Protein 3CC6 (pdb70)

Secondary structure (DSSP, 8-state):
----SPPGGGEEEEEEEEE-SSSEEEEEEEE-TT--EEEEEEEE--TTS-HHHHHHHHHHHHHHHHH--TTBPPEEEEE-SSSPEEEEE--TT-BHHHHHHHHTTT--HHHHHHHHHHHHHHHHHHHHTT------SGGGEEEEETTEEEE-PPPGGG-------GGG--HHHHHH----HHHHHHHHHHHHHHHHTTTPPTTTTS-GGGHHHHHHHT--PPPPTT--HHHHHHHHHHT-SSGGGSPPHHHHHHHHHHHHHHHHHHHH-

Radius of gyration: 19.47 Å; Cα contacts (8 Å, |Δi|>4): 461; chains: 1; bounding box: 55×45×45 Å

Sequence (269 aa):
GPQYGIAREDVVLNRILGEGFFGEVYEGVVYTNHKGEKINNVAVKTCKKDCCTLDNKEKFMSEAVIMKNLDHPHIVKLIGIIEEEEPTWIIMELYPYGELGHYLEERNKKNSLKVLLTLVLYSLQICKAMAYLESINNCVHRDIAVRNIILVASPECVKLGDFGLSRYIVTRLPIKWMSPESINFRRFTTTASSDVWMFAVCMMWEILLSFGKQPFFWLENKDVIGVLEKGDRLPKKPDLCPPVLYTLMTRRCWDYDPSSDRPRRFTELVCSLSDVYQMEKDIAME

Nearest PDB structures (foldseek):
  3cc6-assembly1_A  TM=1.004E+00  e=1.373E-53  Homo sapiens
  4h1j-assembly1_A  TM=9.750E-01  e=1.364E-46  Homo sapiens
  7pi4-assembly1_DDD  TM=9.173E-01  e=2.957E-33  Homo sapiens
  7pcd-assembly1_A  TM=9.176E-01  e=2.218E-26  Homo sapiens
  8a2d-assembly1_A  TM=8.919E-01  e=2.482E-26  Homo sapiens

InterPro domains:
  IPR000299 FERM domain [PS50057] (39-359)
  IPR000719 Protein kinase domain [PS50011] (425-683)
  IPR001245 Serine-threonine/tyrosine-protein kinase, catalytic domain [PF07714] (427-679)
  IPR001245 Serine-threonine/tyrosine-protein kinase, catalytic domain [PR00109] (502-515)
  IPR001245 Serine-threonine/tyrosine-protein kinase, catalytic domain [PR00109] (539-557)
  IPR001245 Serine-threonine/tyrosine-protein kinase, catalytic domain [PR00109] (587-597)
  IPR001245 Serine-threonine/tyrosine-protein kinase, catalytic domain [PR00109] (606-628)
  IPR001245 Serine-threonine/tyrosine-protein kinase, catalytic domain [PR00109] (650-672)
  IPR005189 Focal adhesion kinase, targeting (FAT) domain [PF03623] (870-1000)
  IPR008266 Tyrosine-protein kinase, active site [PS00109] (545-557)
  IPR011009 Protein kinase-like domain superfamily [SSF56112] (417-694)
  IPR011993 PH-like domain superfamily [G3DSA:2.30.29.30] (260-366)
  IPR014352 FERM/acyl-CoA-binding protein superfamily [G3DSA:1.20.80.10] (136-259)
  IPR017441 Protein kinase, ATP binding site [PS00107] (431-457)
  IPR019748 FERM central domain [PF00373] (143-255)
  IPR019748 FERM central domain [cd14473] (150-254)
  IPR019749 Band 4.1 domain [SM00295] (35-265)
  IPR020635 Tyrosine-protein kinase, catalytic domain [SM00219] (425-679)
  IPR029071 Ubiquitin-like domain superfamily [SSF54236] (37-137)
  IPR035963 FERM superfamily, second domain [SSF47031] (138-256)

Organism: Homo sapiens (NCBI:txid9606)

Solvent-accessible surface area: 13954 Å² total; per-residue (Å²): 120,134,139,177,33,32,21,66,146,48,8,82,64,95,145,102,71,29,126,28,89,15,1,48,20,55,29,1,27,23,36,34,182,180,42,96,144,37,76,0,12,0,36,21,18,98,149,121,24,87,128,73,44,48,116,53,4,42,58,15,1,71,52,6,84,101,14,122,35,84,21,6,13,100,14,36,9,35,16,114,123,106,74,15,26,6,0,11,54,44,19,127,93,25,61,0,6,102,16,0,97,142,39,94,158,77,28,135,37,40,35,0,0,41,0,0,11,15,0,0,93,0,1,18,85,0,24,82,97,114,18,21,1,49,14,0,2,6,127,16,0,40,0,28,32,51,123,26,0,29,0,2,41,11,6,82,27,61,15,148,195,94,239,58,44,31,23,40,9,1,1,13,4,39,60,143,196,111,47,39,11,7,6,2,0,7,6,0,0,2,0,0,6,5,0,2,7,14,13,97,84,0,8,115,117,33,105,78,162,53,1,36,33,24,3,107,149,48,66,57,3,71,107,10,128,92,4,11,98,64,0,50,84,18,0,52,123,0,5,49,93,66,34,105,73,11,3,114,0,80,94,0,28,83,41,0,34,103,5,43,101,79,31,97,87,100,57,144,195

GO terms:
  GO:0038083 peptidyl-tyrosine autophosphorylation (P, IDA)
  GO:0014069 postsynaptic density (C, TAS)
  GO:0048167 regulation of synaptic plasticity (P, TAS)
  GO:0004715 non-membrane spanning protein tyrosine kinase activity (F, IDA)
  GO:0048471 perinuclear region of cytoplasm (C, IDA)
  GO:0005634 nucleus (C, IDA)
  GO:0005925 focal adhesion (C, IDA)
  GO:0030027 lamellipodium (C, IDA)
  GO:0043267 negative regulation of potassium ion transport (P, IDA)
  GO:2000058 regulation of ubiquitin-dependent protein catabolic process (P, IDA)
  GO:0018108 peptidyl-tyrosine phosphorylation (P, IDA)
  GO:0046777 protein autophosphorylation (P, TAS)
  GO:0001954 positive regulation of cell-matrix adhesion (P, IMP)
  GO:0042976 activation of Janus kinase activity (P, IMP)
  GO:0043066 negative regulation of apoptotic process (P, IMP)
  GO:0045638 negative regulation of myeloid cell differentiation (P, IMP)
  GO:0045860 positive regulation of protein kinase activity (P, IMP)
  GO:0030155 regulation of cell adhesion (P, IMP)
  GO:0030335 positive regulation of cell migration (P, IMP)
  GO:0030838 positive regulation of actin filament polymerization (P, IMP)

B-factor: mean 20.35, std 11.26, range [3.74, 58.83]

CATH classification: 3.30.200.20 (+1 more: 1.10.510.10)

Structure (mmCIF, N/CA/C/O backbone):
data_3CC6
#
_entry.id   3CC6
#
_cell.length_a   37.450
_cell.length_b   96.140
_cell.length_c   43.200
_cell.angle_alpha   90.000
_cell.angle_beta   93.660
_cell.angle_gamma   90.000
#
_symmetry.space_group_name_H-M   'P 1 21 1'
#
loop_
_entity.id
_entity.type
_entity.pdbx_description
1 polymer 'Protein tyrosine kinase 2 beta'
2 non-polymer 'MAGNESIUM ION'
3 non-polymer GLYCEROL
4 water water
#
loop_
_atom_site.group_PDB
_atom_site.id
_atom_site.type_symbol
_atom_site.label_atom_id
_atom_site.label_alt_id
_atom_site.label_comp_id
_atom_site.label_asym_id
_atom_site.label_entity_id
_atom_site.label_seq_id
_atom_site.pdbx_PDB_ins_code
_atom_site.Cartn_x
_atom_site.Cartn_y
_atom_site.Cartn_z
_atom_site.occupancy
_atom_site.B_iso_or_equiv
_atom_site.auth_seq_id
_atom_site.auth_comp_id
_atom_site.auth_asym_id
_atom_site.auth_atom_id
_atom_site.pdbx_PDB_model_num
ATOM 1 N N . GLY A 1 4 ? -17.620 -13.719 -1.078 1.00 49.36 415 GLY A N 1
ATOM 2 C CA . GLY A 1 4 ? -16.346 -13.017 -1.415 1.00 49.57 415 GLY A CA 1
ATOM 3 C C . GLY A 1 4 ? -15.187 -13.968 -1.651 1.00 49.51 415 GLY A C 1
ATOM 4 O O . GLY A 1 4 ? -15.113 -15.018 -1.005 1.00 49.66 415 GLY A O 1
ATOM 5 N N . PRO A 1 5 ? -14.268 -13.608 -2.573 1.00 49.28 416 PRO A N 1
ATOM 6 C CA . PRO A 1 5 ? -13.103 -14.449 -2.888 1.00 49.16 416 PRO A CA 1
ATOM 7 C C . PRO A 1 5 ? -12.224 -14.724 -1.665 1.00 48.84 416 PRO A C 1
ATOM 8 O O . PRO A 1 5 ? -12.201 -13.911 -0.735 1.00 48.99 416 PRO A O 1
ATOM 12 N N . GLN A 1 6 ? -11.526 -15.864 -1.661 1.00 48.40 417 GLN A N 1
ATOM 13 C CA . GLN A 1 6 ? -10.549 -16.169 -0.605 1.00 47.77 417 GLN A CA 1
ATOM 14 C C . GLN A 1 6 ? -9.507 -15.057 -0.547 1.00 46.70 417 GLN A C 1
ATOM 15 O O . GLN A 1 6 ? -8.950 -14.662 -1.578 1.00 46.98 417 GLN A O 1
ATOM 21 N N . TYR A 1 7 ? -9.264 -14.542 0.654 1.00 45.30 418 TYR A N 1
ATOM 22 C CA . TYR A 1 7 ? -8.339 -13.428 0.819 1.00 43.96 418 TYR A CA 1
ATOM 23 C C . TYR A 1 7 ? -6.893 -13.880 1.016 1.00 43.15 418 TYR A C 1
ATOM 24 O O . TYR A 1 7 ? -5.989 -13.443 0.294 1.00 43.22 418 TYR A O 1
ATOM 33 N N . GLY A 1 8 ? -6.677 -14.739 2.006 1.00 42.17 419 GLY A N 1
ATOM 34 C CA . GLY A 1 8 ? -5.320 -15.103 2.398 1.00 40.95 419 GLY A CA 1
ATOM 35 C C . GLY A 1 8 ? -4.575 -15.899 1.344 1.00 40.12 419 GLY A C 1
ATOM 36 O O . GLY A 1 8 ? -5.168 -16.391 0.373 1.00 40.58 419 GLY A O 1
ATOM 37 N N . ILE A 1 9 ? -3.264 -16.003 1.530 1.00 38.52 420 ILE A N 1
ATOM 38 C CA . ILE A 1 9 ? -2.458 -16.956 0.785 1.00 36.93 420 ILE A CA 1
ATOM 39 C C . ILE A 1 9 ? -2.857 -18.354 1.258 1.00 35.91 420 ILE A C 1
ATOM 40 O O . ILE A 1 9 ? -3.047 -18.574 2.456 1.00 35.74 420 ILE A O 1
ATOM 45 N N . ALA A 1 10 ? -3.015 -19.283 0.320 1.00 34.57 421 ALA A N 1
ATOM 46 C CA . ALA A 1 10 ? -3.224 -20.680 0.683 1.00 33.35 421 ALA A CA 1
ATOM 47 C C . ALA A 1 10 ? -1.859 -21.312 0.953 1.00 32.41 421 ALA A C 1
ATOM 48 O O . ALA A 1 10 ? -0.890 -21.039 0.243 1.00 31.61 421 ALA A O 1
ATOM 50 N N . ARG A 1 11 ? -1.781 -22.146 1.986 1.00 31.81 422 ARG A N 1
ATOM 51 C CA . ARG A 1 11 ? -0.518 -22.783 2.353 1.00 31.35 422 ARG A CA 1
ATOM 52 C C . ARG A 1 11 ? 0.074 -23.604 1.210 1.00 30.61 422 ARG A C 1
ATOM 53 O O . ARG A 1 11 ? 1.297 -23.686 1.067 1.00 29.97 422 ARG A O 1
ATOM 61 N N . GLU A 1 12 ? -0.802 -24.185 0.394 1.00 29.72 423 GLU A N 1
ATOM 62 C CA . GLU A 1 12 ? -0.397 -25.020 -0.733 1.00 29.67 423 GLU A CA 1
ATOM 63 C C . GLU A 1 12 ? 0.310 -24.222 -1.831 1.00 28.46 423 GLU A C 1
ATOM 64 O O . GLU A 1 12 ? 1.092 -24.776 -2.607 1.00 29.21 423 GLU A O 1
ATOM 70 N N . ASP A 1 13 ? 0.048 -22.916 -1.881 1.00 27.83 424 ASP A N 1
ATOM 71 C CA . ASP A 1 13 ? 0.701 -22.040 -2.853 1.00 25.90 424 ASP A CA 1
ATOM 72 C C . ASP A 1 13 ? 2.106 -21.616 -2.420 1.00 23.15 424 ASP A C 1
ATOM 73 O O . ASP A 1 13 ? 2.793 -20.906 -3.147 1.00 22.26 424 ASP A O 1
ATOM 78 N N . VAL A 1 14 ? 2.524 -22.047 -1.234 1.00 21.04 425 VAL A N 1
ATOM 79 C CA . VAL A 1 14 ? 3.889 -21.794 -0.764 1.00 19.48 425 VAL A CA 1
ATOM 80 C C . VAL A 1 14 ? 4.645 -23.111 -0.562 1.00 18.21 425 VAL A C 1
ATOM 81 O O . VAL A 1 14 ? 4.250 -23.940 0.265 1.00 18.47 425 VAL A O 1
ATOM 85 N N . VAL A 1 15 ? 5.726 -23.285 -1.320 1.00 16.56 426 VAL A N 1
ATOM 86 C CA . VAL A 1 15 ? 6.594 -24.458 -1.191 1.00 16.64 426 VAL A CA 1
ATOM 87 C C . VAL A 1 15 ? 7.915 -24.102 -0.493 1.00 15.57 426 VAL A C 1
ATOM 88 O O . VAL A 1 15 ? 8.642 -23.212 -0.959 1.00 16.33 426 VAL A O 1
ATOM 92 N N . LEU A 1 16 ? 8.217 -24.792 0.614 1.00 14.92 427 LEU A N 1
ATOM 93 C CA . LEU A 1 16 ? 9.460 -24.576 1.327 1.00 14.64 427 LEU A CA 1
ATOM 94 C C . LEU A 1 16 ? 10.549 -25.398 0.668 1.00 14.14 427 LEU A C 1
ATOM 95 O O . LEU A 1 16 ? 10.343 -26.585 0.418 1.00 13.78 427 LEU A O 1
ATOM 100 N N . ASN A 1 17 ? 11.684 -24.763 0.381 1.00 13.79 428 ASN A N 1
ATOM 101 C CA . ASN A 1 17 ? 12.806 -25.391 -0.328 1.00 15.23 428 ASN A CA 1
ATOM 102 C C . ASN A 1 17 ? 14.004 -25.718 0.546 1.00 15.05 428 ASN A C 1
ATOM 103 O O . ASN A 1 17 ? 14.689 -26.710 0.324 1.00 14.35 428 ASN A O 1
ATOM 108 N N . ARG A 1 18 ? 14.291 -24.865 1.529 1.00 14.84 429 ARG A N 1
ATOM 109 C CA . ARG A 1 18 ? 15.474 -25.063 2.351 1.00 16.41 429 ARG A CA 1
ATOM 110 C C . ARG A 1 18 ? 15.426 -24.113 3.535 1.00 16.07 429 ARG A C 1
ATOM 111 O O . ARG A 1 18 ? 14.609 -23.185 3.551 1.00 15.93 429 ARG A O 1
ATOM 119 N N . ILE A 1 19 ? 16.272 -24.376 4.526 1.00 16.24 430 ILE A N 1
ATOM 120 C CA . ILE A 1 19 ? 16.418 -23.488 5.677 1.00 17.61 430 ILE A CA 1
ATOM 121 C C . ILE A 1 19 ? 17.186 -22.247 5.260 1.00 17.76 430 ILE A C 1
ATOM 122 O O . ILE A 1 19 ? 18.235 -22.336 4.639 1.00 17.74 430 ILE A O 1
ATOM 127 N N . LEU A 1 20 ? 16.661 -21.077 5.612 1.00 18.51 431 LEU A N 1
ATOM 128 C CA . LEU A 1 20 ? 17.394 -19.842 5.403 1.00 21.68 431 LEU A CA 1
ATOM 129 C C . LEU A 1 20 ? 18.210 -19.501 6.648 1.00 22.31 431 LEU A C 1
ATOM 130 O O . LEU A 1 20 ? 19.345 -19.037 6.533 1.00 23.61 431 LEU A O 1
ATOM 135 N N . GLY A 1 21 ? 17.641 -19.753 7.823 1.00 22.75 432 GLY A N 1
ATOM 136 C CA . GLY A 1 21 ? 18.302 -19.453 9.096 1.00 25.91 432 GLY A CA 1
ATOM 137 C C . GLY A 1 21 ? 17.400 -19.512 10.317 1.00 27.60 432 GLY A C 1
ATOM 138 O O . GLY A 1 21 ? 16.230 -19.896 10.229 1.00 27.82 432 GLY A O 1
ATOM 139 N N . GLU A 1 22 ? 17.962 -19.137 11.465 1.00 30.31 433 GLU A N 1
ATOM 140 C CA . GLU A 1 22 ? 17.220 -19.033 12.721 1.00 32.53 433 GLU A CA 1
ATOM 141 C C . GLU A 1 22 ? 16.886 -17.579 13.042 1.00 32.82 433 GLU A C 1
ATOM 142 O O . GLU A 1 22 ? 17.785 -16.754 13.178 1.00 33.81 433 GLU A O 1
ATOM 148 N N . GLY A 1 23 ? 15.596 -17.271 13.150 1.00 32.88 434 GLY A N 1
ATOM 149 C CA . GLY A 1 23 ? 15.137 -15.935 13.534 1.00 33.50 434 GLY A CA 1
ATOM 150 C C . GLY A 1 23 ? 14.747 -15.888 15.002 1.00 33.98 434 GLY A C 1
ATOM 151 O O . GLY A 1 23 ? 14.789 -16.910 15.693 1.00 34.22 434 GLY A O 1
ATOM 152 N N . PHE A 1 24 ? 14.349 -14.707 15.475 1.00 34.29 435 PHE A N 1
ATOM 153 C CA . PHE A 1 24 ? 14.014 -14.510 16.890 1.00 33.77 435 PHE A CA 1
ATOM 154 C C . PHE A 1 24 ? 12.941 -15.484 17.388 1.00 32.76 435 PHE A C 1
ATOM 155 O O . PHE A 1 24 ? 13.109 -16.114 18.431 1.00 32.86 435 PHE A O 1
ATOM 163 N N . PHE A 1 25 ? 11.851 -15.612 16.632 1.00 30.70 436 PHE A N 1
ATOM 164 C CA . PHE A 1 25 ? 10.696 -16.392 17.071 1.00 29.28 436 PHE A CA 1
ATOM 165 C C . PHE A 1 25 ? 10.748 -17.865 16.640 1.00 27.86 436 PHE A C 1
ATOM 166 O O . PHE A 1 25 ? 9.974 -18.687 17.134 1.00 27.98 436 PHE A O 1
ATOM 174 N N . GLY A 1 26 ? 11.653 -18.186 15.715 1.00 26.43 437 GLY A N 1
ATOM 175 C CA . GLY A 1 26 ? 11.714 -19.531 15.143 1.00 24.45 437 GLY A CA 1
ATOM 176 C C . GLY A 1 26 ? 12.486 -19.607 13.839 1.00 22.91 437 GLY A C 1
ATOM 177 O O . GLY A 1 26 ? 13.143 -18.645 13.433 1.00 21.34 437 GLY A O 1
ATOM 178 N N . GLU A 1 27 ? 12.422 -20.768 13.187 1.00 23.09 438 GLU A N 1
ATOM 179 C CA . GLU A 1 27 ? 13.203 -21.006 11.973 1.00 22.67 438 GLU A CA 1
ATOM 180 C C . GLU A 1 27 ? 12.617 -20.264 10.770 1.00 19.87 438 GLU A C 1
ATOM 181 O O . GLU A 1 27 ? 11.400 -20.090 10.665 1.00 18.10 438 GLU A O 1
ATOM 187 N N . VAL A 1 28 ? 13.500 -19.835 9.874 1.00 18.02 439 VAL A N 1
ATOM 188 C CA . VAL A 1 28 ? 13.105 -19.143 8.650 1.00 17.60 439 VAL A CA 1
ATOM 189 C C . VAL A 1 28 ? 13.502 -20.022 7.468 1.00 17.30 439 VAL A C 1
ATOM 190 O O . VAL A 1 28 ? 14.629 -20.500 7.406 1.00 17.27 439 VAL A O 1
ATOM 194 N N . TYR A 1 29 ? 12.568 -20.207 6.547 1.00 16.02 440 TYR A N 1
ATOM 195 C CA . TYR A 1 29 ? 12.769 -21.044 5.360 1.00 16.18 440 TYR A CA 1
ATOM 196 C C . TYR A 1 29 ? 12.770 -20.209 4.093 1.00 16.88 440 TYR A C 1
ATOM 197 O O . TYR A 1 29 ? 12.164 -19.133 4.026 1.00 16.29 440 TYR A O 1
ATOM 206 N N . GLU A 1 30 ? 13.489 -20.684 3.081 1.00 15.80 441 GLU A N 1
ATOM 207 C CA . GLU A 1 30 ? 13.394 -20.106 1.760 1.00 17.24 441 GLU A CA 1
ATOM 208 C C . GLU A 1 30 ? 12.356 -20.918 1.034 1.00 17.31 441 GLU A C 1
ATOM 209 O O . GLU A 1 30 ? 12.307 -22.145 1.177 1.00 16.48 441 GLU A O 1
ATOM 215 N N . GLY A 1 31 ? 11.522 -20.234 0.264 1.00 15.66 442 GLY A N 1
ATOM 216 C CA . GLY A 1 31 ? 10.435 -20.918 -0.415 1.00 16.40 442 GLY A CA 1
ATOM 217 C C . GLY A 1 31 ? 10.036 -20.216 -1.686 1.00 15.73 442 GLY A C 1
ATOM 218 O O . GLY A 1 31 ? 10.631 -19.201 -2.065 1.00 15.71 442 GLY A O 1
ATOM 219 N N A VAL A 1 32 ? 9.041 -20.784 -2.360 0.50 16.96 443 VAL A N 1
ATOM 220 N N B VAL A 1 32 ? 9.039 -20.781 -2.363 0.50 16.41 443 VAL A N 1
ATOM 221 C CA A VAL A 1 32 ? 8.484 -20.194 -3.567 0.50 17.85 443 VAL A CA 1
ATOM 222 C CA B VAL A 1 32 ? 8.486 -20.198 -3.580 0.50 16.81 443 VAL A CA 1
ATOM 223 C C A VAL A 1 32 ? 6.965 -20.099 -3.434 0.50 18.48 443 VAL A C 1
ATOM 224 C C B VAL A 1 32 ? 6.968 -20.103 -3.450 0.50 17.88 443 VAL A C 1
ATOM 225 O O A VAL A 1 32 ? 6.284 -21.075 -3.087 0.50 17.87 443 VAL A O 1
ATOM 226 O O B VAL A 1 32 ? 6.288 -21.087 -3.124 0.50 17.33 443 VAL A O 1
ATOM 233 N N . TYR A 1 33 ? 6.454 -18.894 -3.664 1.00 18.59 444 TYR A N 1
ATOM 234 C CA . TYR A 1 33 ? 5.028 -18.647 -3.635 1.00 21.11 444 TYR A CA 1
ATOM 235 C C . TYR A 1 33 ? 4.566 -18.533 -5.078 1.00 22.34 444 TYR A C 1
ATOM 236 O O . TYR A 1 33 ? 5.170 -17.795 -5.876 1.00 22.25 444 TYR A O 1
ATOM 245 N N . THR A 1 34 ? 3.524 -19.296 -5.405 1.00 25.02 445 THR A N 1
ATOM 246 C CA . THR A 1 34 ? 2.903 -19.266 -6.728 1.00 27.99 445 THR A CA 1
ATOM 247 C C . THR A 1 34 ? 1.602 -18.478 -6.623 1.00 29.82 445 THR A C 1
ATOM 248 O O . THR A 1 34 ? 0.689 -18.873 -5.889 1.00 29.67 445 THR A O 1
ATOM 252 N N . ASN A 1 35 ? 1.548 -17.343 -7.320 1.00 32.21 446 ASN A N 1
ATOM 253 C CA . ASN A 1 35 ? 0.355 -16.492 -7.309 1.00 35.15 446 ASN A CA 1
ATOM 254 C C . ASN A 1 35 ? -0.713 -16.975 -8.291 1.00 36.84 446 ASN A C 1
ATOM 255 O O . ASN A 1 35 ? -0.524 -17.980 -8.982 1.00 37.14 446 ASN A O 1
ATOM 260 N N . HIS A 1 36 ? -1.831 -16.257 -8.349 1.00 38.81 447 HIS A N 1
ATOM 261 C CA . HIS A 1 36 ? -2.950 -16.650 -9.213 1.00 40.64 447 HIS A CA 1
ATOM 262 C C . HIS A 1 36 ? -2.614 -16.585 -10.710 1.00 41.33 447 HIS A C 1
ATOM 263 O O . HIS A 1 36 ? -3.145 -17.363 -11.502 1.00 41.65 447 HIS A O 1
ATOM 270 N N . LYS A 1 37 ? -1.724 -15.672 -11.087 1.00 42.10 448 LYS A N 1
ATOM 271 C CA . LYS A 1 37 ? -1.259 -15.570 -12.471 1.00 43.06 448 LYS A CA 1
ATOM 272 C C . LYS A 1 37 ? -0.220 -16.656 -12.799 1.00 43.16 448 LYS A C 1
ATOM 273 O O . LYS A 1 37 ? 0.260 -16.747 -13.934 1.00 43.72 448 LYS A O 1
ATOM 279 N N . GLY A 1 38 ? 0.120 -17.475 -11.802 1.00 42.64 449 GLY A N 1
ATOM 280 C CA . GLY A 1 38 ? 1.044 -18.600 -11.978 1.00 41.59 449 GLY A CA 1
ATOM 281 C C . GLY A 1 38 ? 2.516 -18.256 -11.810 1.00 40.87 449 GLY A C 1
ATOM 282 O O . GLY A 1 38 ? 3.376 -19.138 -11.903 1.00 40.92 449 GLY A O 1
ATOM 283 N N . GLU A 1 39 ? 2.803 -16.978 -11.567 1.00 40.34 450 GLU A N 1
ATOM 284 C CA . GLU A 1 39 ? 4.174 -16.487 -11.379 1.00 39.63 450 GLU A CA 1
ATOM 285 C C . GLU A 1 39 ? 4.822 -17.088 -10.127 1.00 38.31 450 GLU A C 1
ATOM 286 O O . GLU A 1 39 ? 4.140 -17.338 -9.125 1.00 38.07 450 GLU A O 1
ATOM 292 N N . LYS A 1 40 ? 6.135 -17.313 -10.206 1.00 36.52 451 LYS A N 1
ATOM 293 C CA . LYS A 1 40 ? 6.928 -17.838 -9.091 1.00 34.47 451 LYS A CA 1
ATOM 294 C C . LYS A 1 40 ? 7.593 -16.682 -8.357 1.00 32.64 451 LYS A C 1
ATOM 295 O O . LYS A 1 40 ? 8.414 -15.963 -8.932 1.00 33.54 451 LYS A O 1
ATOM 301 N N . ILE A 1 41 ? 7.249 -16.509 -7.086 1.00 29.58 452 ILE A N 1
ATOM 302 C CA . ILE A 1 41 ? 7.817 -15.435 -6.285 1.00 27.10 452 ILE A CA 1
ATOM 303 C C . ILE A 1 41 ? 8.641 -16.036 -5.153 1.00 24.90 452 ILE A C 1
ATOM 304 O O . ILE A 1 41 ? 8.114 -16.786 -4.317 1.00 24.55 452 ILE A O 1
ATOM 309 N N A ASN A 1 42 ? 9.928 -15.716 -5.127 0.50 23.42 453 ASN A N 1
ATOM 310 N N B ASN A 1 42 ? 9.933 -15.712 -5.151 0.50 23.16 453 ASN A N 1
ATOM 311 C CA A ASN A 1 42 ? 10.793 -16.224 -4.075 0.50 21.30 453 ASN A CA 1
ATOM 312 C CA B ASN A 1 42 ? 10.843 -16.100 -4.079 0.50 20.87 453 ASN A CA 1
ATOM 313 C C A ASN A 1 42 ? 10.582 -15.511 -2.747 0.50 19.67 453 ASN A C 1
ATOM 314 C C B ASN A 1 42 ? 10.396 -15.490 -2.761 0.50 19.34 453 ASN A C 1
ATOM 315 O O A ASN A 1 42 ? 10.623 -14.280 -2.665 0.50 18.78 453 ASN A O 1
ATOM 316 O O B ASN A 1 42 ? 10.100 -14.290 -2.696 0.50 18.46 453 ASN A O 1
ATOM 325 N N . VAL A 1 43 ? 10.340 -16.310 -1.714 1.00 17.69 454 VAL A N 1
ATOM 326 C CA . VAL A 1 43 ? 9.900 -15.817 -0.419 1.00 15.84 454 VAL A CA 1
ATOM 327 C C . VAL A 1 43 ? 10.725 -16.379 0.724 1.00 14.54 454 VAL A C 1
ATOM 328 O O . VAL A 1 43 ? 11.332 -17.456 0.612 1.00 14.28 454 VAL A O 1
ATOM 332 N N . ALA A 1 44 ? 10.750 -15.628 1.821 1.00 14.04 455 ALA A N 1
ATOM 333 C CA . ALA A 1 44 ? 11.265 -16.068 3.098 1.00 14.26 455 ALA A CA 1
ATOM 334 C C . ALA A 1 44 ? 10.057 -16.308 3.984 1.00 14.70 455 ALA A C 1
ATOM 335 O O . ALA A 1 44 ? 9.125 -15.485 4.029 1.00 15.55 455 ALA A O 1
ATOM 337 N N . VAL A 1 45 ? 10.042 -17.451 4.651 1.00 13.60 456 VAL A N 1
ATOM 338 C CA . VAL A 1 45 ? 8.887 -17.865 5.422 1.00 13.77 456 VAL A CA 1
ATOM 339 C C . VAL A 1 45 ? 9.315 -17.932 6.881 1.00 14.39 456 VAL A C 1
ATOM 340 O O . VAL A 1 45 ? 10.064 -18.818 7.286 1.00 14.03 456 VAL A O 1
ATOM 344 N N . LYS A 1 46 ? 8.839 -16.977 7.672 1.00 15.05 457 LYS A N 1
ATOM 345 C CA . LYS A 1 46 ? 9.183 -16.937 9.080 1.00 16.28 457 LYS A CA 1
ATOM 346 C C . LYS A 1 46 ? 8.160 -17.745 9.859 1.00 16.80 457 LYS A C 1
ATOM 347 O O . LYS A 1 46 ? 6.952 -17.672 9.607 1.00 15.96 457 LYS A O 1
ATOM 353 N N . THR A 1 47 ? 8.651 -18.538 10.806 1.00 18.50 458 THR A N 1
ATOM 354 C CA . THR A 1 47 ? 7.776 -19.367 11.620 1.00 19.97 458 THR A CA 1
ATOM 355 C C . THR A 1 47 ? 7.985 -19.041 13.094 1.00 21.50 458 THR A C 1
ATOM 356 O O . THR A 1 47 ? 8.982 -18.427 13.472 1.00 20.15 458 THR A O 1
ATOM 360 N N . CYS A 1 48 ? 7.028 -19.460 13.910 1.00 24.76 459 CYS A N 1
ATOM 361 C CA . CYS A 1 48 ? 7.074 -19.240 15.340 1.00 27.84 459 CYS A CA 1
ATOM 362 C C . CYS A 1 48 ? 6.934 -20.600 16.005 1.00 30.00 459 CYS A C 1
ATOM 363 O O . CYS A 1 48 ? 6.058 -21.383 15.631 1.00 31.22 459 CYS A O 1
ATOM 366 N N . LYS A 1 49 ? 7.795 -20.878 16.979 1.00 33.01 460 LYS A N 1
ATOM 367 C CA . LYS A 1 49 ? 7.775 -22.168 17.676 1.00 35.80 460 LYS A CA 1
ATOM 368 C C . LYS A 1 49 ? 6.435 -22.391 18.383 1.00 37.46 460 LYS A C 1
ATOM 369 O O . LYS A 1 49 ? 5.940 -21.506 19.078 1.00 37.14 460 LYS A O 1
ATOM 375 N N . LYS A 1 50 ? 5.855 -23.574 18.192 1.00 39.60 461 LYS A N 1
ATOM 376 C CA . LYS A 1 50 ? 4.515 -23.886 18.703 1.00 41.92 461 LYS A CA 1
ATOM 377 C C . LYS A 1 50 ? 4.488 -23.893 20.237 1.00 42.64 461 LYS A C 1
ATOM 378 O O . LYS A 1 50 ? 3.433 -23.729 20.859 1.00 42.93 461 LYS A O 1
ATOM 384 N N . ASP A 1 51 ? 5.674 -24.060 20.816 1.00 43.29 462 ASP A N 1
ATOM 385 C CA . ASP A 1 51 ? 5.900 -24.121 22.259 1.00 44.03 462 ASP A CA 1
ATOM 386 C C . ASP A 1 51 ? 6.106 -22.758 22.931 1.00 44.02 462 ASP A C 1
ATOM 387 O O . ASP A 1 51 ? 6.046 -22.667 24.161 1.00 43.93 462 ASP A O 1
ATOM 392 N N A CYS A 1 52 ? 6.342 -21.722 22.119 0.50 43.94 463 CYS A N 1
ATOM 393 N N B CYS A 1 52 ? 6.380 -21.720 22.147 0.50 43.99 463 CYS A N 1
ATOM 394 C CA A CYS A 1 52 ? 6.562 -20.344 22.587 0.50 43.89 463 CYS A CA 1
ATOM 395 C CA B CYS A 1 52 ? 6.695 -20.414 22.720 0.50 43.95 463 CYS A CA 1
ATOM 396 C C A CYS A 1 52 ? 5.470 -19.867 23.539 0.50 43.77 463 CYS A C 1
ATOM 397 C C B CYS A 1 52 ? 5.514 -19.850 23.511 0.50 43.83 463 CYS A C 1
ATOM 398 O O A CYS A 1 52 ? 4.328 -20.333 23.465 0.50 43.76 463 CYS A O 1
ATOM 399 O O B CYS A 1 52 ? 4.362 -20.244 23.299 0.50 43.83 463 CYS A O 1
ATOM 404 N N . THR A 1 53 ? 5.819 -18.932 24.423 1.00 43.79 464 THR A N 1
ATOM 405 C CA . THR A 1 53 ? 4.819 -18.291 25.283 1.00 43.92 464 THR A CA 1
ATOM 406 C C . THR A 1 53 ? 3.831 -17.523 24.417 1.00 44.06 464 THR A C 1
ATOM 407 O O . THR A 1 53 ? 4.224 -16.918 23.414 1.00 43.96 464 THR A O 1
ATOM 411 N N . LEU A 1 54 ? 2.554 -17.555 24.796 1.00 43.72 465 LEU A N 1
ATOM 412 C CA . LEU A 1 54 ? 1.513 -16.875 24.025 1.00 43.51 465 LEU A CA 1
ATOM 413 C C . LEU A 1 54 ? 1.797 -15.375 23.868 1.00 42.56 465 LEU A C 1
ATOM 414 O O . LEU A 1 54 ? 1.266 -14.725 22.962 1.00 42.03 465 LEU A O 1
ATOM 419 N N . ASP A 1 55 ? 2.667 -14.856 24.734 1.00 41.48 466 ASP A N 1
ATOM 420 C CA . ASP A 1 55 ? 3.185 -13.489 24.641 1.00 40.84 466 ASP A CA 1
ATOM 421 C C . ASP A 1 55 ? 4.115 -13.318 23.439 1.00 39.69 466 ASP A C 1
ATOM 422 O O . ASP A 1 55 ? 4.000 -12.341 22.690 1.00 38.71 466 ASP A O 1
ATOM 427 N N . ASN A 1 56 ? 5.050 -14.256 23.281 1.00 38.56 467 ASN A N 1
ATOM 428 C CA . ASN A 1 56 ? 5.931 -14.277 22.111 1.00 37.57 467 ASN A CA 1
ATOM 429 C C . ASN A 1 56 ? 5.169 -14.549 20.819 1.00 36.12 467 ASN A C 1
ATOM 430 O O . ASN A 1 56 ? 5.533 -14.022 19.770 1.00 35.84 467 ASN A O 1
ATOM 435 N N . LYS A 1 57 ? 4.110 -15.358 20.911 1.00 34.32 468 LYS A N 1
ATOM 436 C CA . LYS A 1 57 ? 3.212 -15.627 19.781 1.00 33.18 468 LYS A CA 1
ATOM 437 C C . LYS A 1 57 ? 2.442 -14.368 19.352 1.00 32.46 468 LYS A C 1
ATO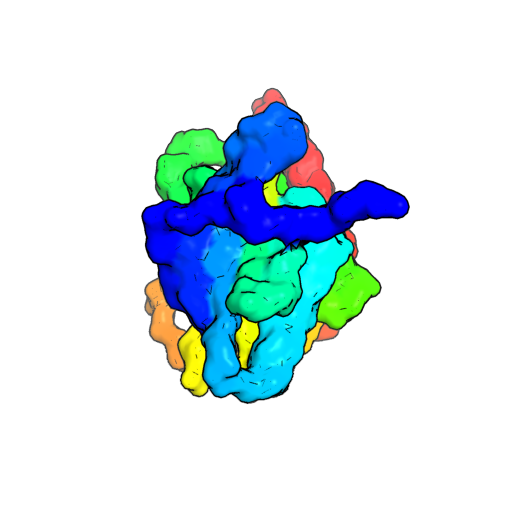M 438 O O . LYS A 1 57 ? 2.286 -14.098 18.151 1.00 31.47 468 LYS A O 1
A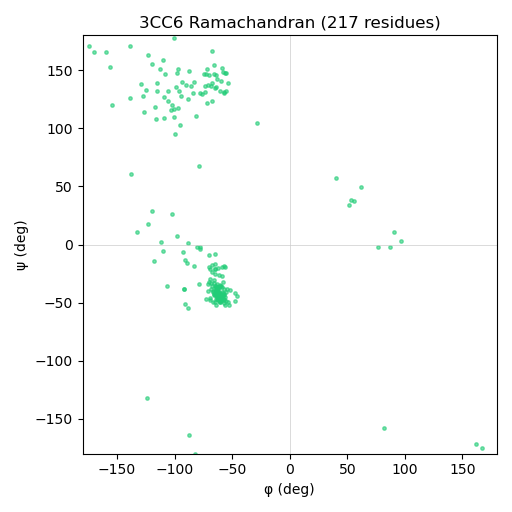TOM 444 N N . GLU A 1 58 ? 1.963 -13.614 20.340 1.00 31.33 469 GLU A N 1
ATOM 445 C CA . GLU A 1 58 ? 1.345 -12.309 20.106 1.00 31.96 469 GLU A CA 1
ATOM 446 C C . GLU A 1 58 ? 2.301 -11.306 19.449 1.00 29.85 469 GLU A C 1
ATOM 447 O O . GLU A 1 58 ? 1.932 -10.632 18.486 1.00 29.86 469 GLU A O 1
ATOM 453 N N . LYS A 1 59 ? 3.515 -11.208 19.976 1.00 27.74 470 LYS A N 1
ATOM 454 C CA . LYS A 1 59 ? 4.515 -10.289 19.443 1.00 27.34 470 LYS A CA 1
ATOM 455 C C . LYS A 1 59 ? 4.943 -10.641 18.013 1.00 25.51 470 LYS A C 1
ATOM 456 O O . LYS A 1 59 ? 5.172 -9.749 17.192 1.00 23.90 470 LYS A O 1
ATOM 462 N N . PHE A 1 60 ? 5.039 -11.941 17.731 1.00 23.81 471 PHE A N 1
ATOM 463 C CA . PHE A 1 60 ? 5.326 -12.447 16.388 1.00 22.87 471 PHE A CA 1
ATOM 464 C C . PHE A 1 60 ? 4.256 -11.986 15.400 1.00 24.00 471 PHE A C 1
ATOM 465 O O . PHE A 1 60 ? 4.570 -11.532 14.287 1.00 24.10 471 PHE A O 1
ATOM 473 N N . MET A 1 61 ? 2.996 -12.100 15.818 1.00 24.07 472 MET A N 1
ATOM 474 C CA . MET A 1 61 ? 1.875 -11.640 15.013 1.00 24.54 472 MET A CA 1
ATOM 475 C C . MET A 1 61 ? 1.859 -10.117 14.890 1.00 23.53 472 MET A C 1
ATOM 476 O O . MET A 1 61 ? 1.522 -9.592 13.829 1.00 22.64 472 MET A O 1
ATOM 481 N N . SER A 1 62 ? 2.207 -9.423 15.977 1.00 22.19 473 SER A N 1
ATOM 482 C CA . SER A 1 62 ? 2.227 -7.951 15.993 1.00 23.21 473 SER A CA 1
ATOM 483 C C . SER A 1 62 ? 3.200 -7.380 14.968 1.00 22.35 473 SER A C 1
ATOM 484 O O . SER A 1 62 ? 2.884 -6.399 14.287 1.00 22.17 473 SER A O 1
ATOM 487 N N . GLU A 1 63 ? 4.385 -7.988 14.871 1.00 21.72 474 GLU A N 1
ATOM 488 C CA . GLU A 1 63 ? 5.390 -7.563 13.886 1.00 21.66 474 GLU A CA 1
ATOM 489 C C . GLU A 1 63 ? 4.906 -7.835 12.466 1.00 21.08 474 GLU A C 1
ATOM 490 O O . GLU A 1 63 ? 5.089 -6.994 11.570 1.00 21.95 474 GLU A O 1
ATOM 496 N N . ALA A 1 64 ? 4.271 -8.986 12.264 1.00 19.84 475 ALA A N 1
ATOM 497 C CA . ALA A 1 64 ? 3.678 -9.327 10.981 1.00 19.20 475 ALA A CA 1
ATOM 498 C C . ALA A 1 64 ? 2.655 -8.265 10.576 1.00 18.13 475 ALA A C 1
ATOM 499 O O . ALA A 1 64 ? 2.660 -7.790 9.434 1.00 16.99 475 ALA A O 1
ATOM 501 N N . VAL A 1 65 ? 1.794 -7.888 11.526 1.00 16.45 476 VAL A N 1
ATOM 502 C CA . VAL A 1 65 ? 0.733 -6.921 11.267 1.00 16.43 476 VAL A CA 1
ATOM 503 C C . VAL A 1 65 ? 1.307 -5.543 10.893 1.00 14.70 476 VAL A C 1
ATOM 504 O O . VAL A 1 65 ? 0.836 -4.912 9.937 1.00 13.45 476 VAL A O 1
ATOM 508 N N . ILE A 1 66 ? 2.341 -5.098 11.599 1.00 13.97 477 ILE A N 1
ATOM 509 C CA . ILE A 1 66 ? 3.010 -3.845 11.210 1.00 13.16 477 ILE A CA 1
ATOM 510 C C . ILE A 1 66 ? 3.602 -3.934 9.797 1.00 11.34 477 ILE A C 1
ATOM 511 O O . ILE A 1 66 ? 3.358 -3.064 8.935 1.00 10.14 477 ILE A O 1
ATOM 516 N N . MET A 1 67 ? 4.361 -5.004 9.526 1.00 11.67 478 MET A N 1
ATOM 517 C CA . MET A 1 67 ? 4.964 -5.138 8.201 1.00 11.21 478 MET A CA 1
ATOM 518 C C . MET A 1 67 ? 3.916 -5.253 7.110 1.00 10.60 478 MET A C 1
ATOM 519 O O . MET A 1 67 ? 4.127 -4.769 6.001 1.00 12.09 478 MET A O 1
ATOM 524 N N . LYS A 1 68 ? 2.786 -5.897 7.420 1.00 10.92 479 LYS A N 1
ATOM 525 C CA . LYS A 1 68 ? 1.719 -6.043 6.433 1.00 12.49 479 LYS A CA 1
ATOM 526 C C . LYS A 1 68 ? 1.146 -4.685 6.055 1.00 11.04 479 LYS A C 1
ATOM 527 O O . LYS A 1 68 ? 0.872 -4.429 4.875 1.00 13.96 479 LYS A O 1
ATOM 533 N N . ASN A 1 69 ? 0.999 -3.814 7.053 1.00 11.66 480 ASN A N 1
ATOM 534 C CA . ASN A 1 69 ? 0.314 -2.530 6.859 1.00 10.78 480 ASN A CA 1
ATOM 535 C C . ASN A 1 69 ? 1.215 -1.380 6.428 1.00 11.80 480 ASN A C 1
ATOM 536 O O . ASN A 1 69 ? 0.720 -0.347 5.957 1.00 13.06 480 ASN A O 1
ATOM 541 N N . LEU A 1 70 ? 2.533 -1.531 6.577 1.00 11.65 481 LEU A N 1
ATOM 542 C CA . LEU A 1 70 ? 3.402 -0.406 6.239 1.00 13.14 481 LEU A CA 1
ATOM 543 C C . LEU A 1 70 ? 3.306 -0.077 4.757 1.00 14.62 481 LEU A C 1
ATOM 544 O O . LEU A 1 70 ? 3.170 1.095 4.404 1.00 16.15 481 LEU A O 1
ATOM 549 N N . ASP A 1 71 ? 3.381 -1.104 3.914 1.00 15.41 482 ASP A N 1
ATOM 550 C CA . ASP A 1 71 ? 3.260 -0.963 2.448 1.00 17.19 482 ASP A CA 1
ATOM 551 C C . ASP A 1 71 ? 3.968 0.273 1.858 1.00 16.25 482 ASP A C 1
ATOM 552 O O . ASP A 1 71 ? 3.371 1.130 1.202 1.00 16.50 482 ASP A O 1
ATOM 557 N N . HIS A 1 72 ? 5.273 0.352 2.112 1.00 14.20 483 HIS A N 1
ATOM 558 C CA . HIS A 1 72 ? 6.101 1.487 1.700 1.00 12.02 483 HIS A CA 1
ATOM 559 C C . HIS A 1 72 ? 7.151 1.023 0.674 1.00 11.30 483 HIS A C 1
ATOM 560 O O . HIS A 1 72 ? 7.696 -0.071 0.811 1.00 11.70 483 HIS A O 1
ATOM 567 N N . PRO A 1 73 ? 7.399 1.820 -0.386 1.00 11.97 484 PRO A N 1
ATOM 568 C CA . PRO A 1 73 ? 8.357 1.372 -1.400 1.00 11.92 484 PRO A CA 1
ATOM 569 C C . PRO A 1 73 ? 9.780 1.078 -0.902 1.00 10.67 484 PRO A C 1
ATOM 570 O O . PRO A 1 73 ? 10.532 0.382 -1.582 1.00 11.61 484 PRO A O 1
ATOM 574 N N . HIS A 1 74 ? 10.140 1.617 0.261 1.00 10.16 485 HIS A N 1
ATOM 575 C CA . HIS A 1 74 ? 11.482 1.445 0.826 1.00 8.54 485 HIS A CA 1
ATOM 576 C C . HIS A 1 74 ? 11.448 0.758 2.177 1.00 8.27 485 HIS A C 1
ATOM 577 O O . HIS A 1 74 ? 12.364 0.913 2.990 1.00 7.93 485 HIS A O 1
ATOM 584 N N . ILE A 1 75 ? 10.429 -0.080 2.355 1.00 8.71 486 ILE A N 1
ATOM 585 C CA . ILE A 1 75 ? 10.412 -1.031 3.470 1.00 8.13 486 ILE A CA 1
ATOM 586 C C . ILE A 1 75 ? 10.095 -2.426 2.909 1.00 8.18 486 ILE A C 1
ATOM 587 O O . ILE A 1 75 ? 9.222 -2.559 2.030 1.00 8.73 486 ILE A O 1
ATOM 592 N N . VAL A 1 76 ? 10.802 -3.440 3.402 1.00 8.35 487 VAL A N 1
ATOM 593 C CA . VAL A 1 76 ? 10.651 -4.808 2.863 1.00 8.70 487 VAL A CA 1
ATOM 594 C C . VAL A 1 76 ? 9.182 -5.259 2.859 1.00 8.82 487 VAL A C 1
ATOM 595 O O . VAL A 1 76 ? 8.425 -4.990 3.804 1.00 9.63 487 VAL A O 1
ATOM 599 N N . LYS A 1 77 ? 8.794 -5.927 1.771 1.00 9.53 488 LYS A N 1
ATOM 600 C CA . LYS A 1 77 ? 7.392 -6.251 1.535 1.00 11.04 488 LYS A CA 1
ATOM 601 C C . LYS A 1 77 ? 6.998 -7.556 2.227 1.00 10.56 488 LYS A C 1
ATOM 602 O O . LYS A 1 77 ? 7.712 -8.552 2.142 1.00 10.71 488 LYS A O 1
ATOM 608 N N . LEU A 1 78 ? 5.832 -7.543 2.863 1.00 10.98 489 LEU A N 1
ATOM 609 C CA . LEU A 1 78 ? 5.210 -8.769 3.348 1.00 11.78 489 LEU A CA 1
ATOM 610 C C . LEU A 1 78 ? 4.200 -9.201 2.271 1.00 12.49 489 LEU A C 1
ATOM 611 O O . LEU A 1 78 ? 3.388 -8.398 1.759 1.00 13.73 489 LEU A O 1
ATOM 616 N N . ILE A 1 79 ? 4.269 -10.473 1.919 1.00 12.97 490 ILE A N 1
ATOM 617 C CA . ILE A 1 79 ? 3.454 -11.026 0.851 1.00 15.77 490 ILE A CA 1
ATOM 618 C C . ILE A 1 79 ? 2.147 -11.583 1.403 1.00 16.47 490 ILE A C 1
ATOM 619 O O . ILE A 1 79 ? 1.092 -11.415 0.785 1.00 17.30 490 ILE A O 1
ATOM 624 N N . GLY A 1 80 ? 2.219 -12.213 2.577 1.00 15.93 491 GLY A N 1
ATOM 625 C CA . GLY A 1 80 ? 1.027 -12.727 3.247 1.00 17.72 491 GLY A CA 1
ATOM 626 C C . GLY A 1 80 ? 1.267 -13.304 4.632 1.00 18.42 491 GLY A C 1
ATOM 627 O O . GLY A 1 80 ? 2.407 -13.491 5.081 1.00 17.59 491 GLY A O 1
ATOM 628 N N . ILE A 1 81 ? 0.165 -13.589 5.313 1.00 19.98 492 ILE A N 1
ATOM 629 C CA . ILE A 1 81 ? 0.207 -14.235 6.613 1.00 22.01 492 ILE A CA 1
ATOM 630 C C . ILE A 1 81 ? -0.723 -15.458 6.560 1.00 23.63 492 ILE A C 1
ATOM 631 O O . ILE A 1 81 ? -1.874 -15.354 6.135 1.00 22.46 492 ILE A O 1
ATOM 636 N N . ILE A 1 82 ? -0.206 -16.619 6.951 1.00 25.61 493 ILE A N 1
ATOM 637 C CA . ILE A 1 82 ? -1.051 -17.787 7.182 1.00 27.69 493 ILE A CA 1
ATOM 638 C C . ILE A 1 82 ? -1.092 -17.915 8.697 1.00 29.10 493 ILE A C 1
ATOM 639 O O . ILE A 1 82 ? -0.111 -18.320 9.320 1.00 28.67 493 ILE A O 1
ATOM 644 N N A GLU A 1 83 ? -2.228 -17.531 9.284 0.50 30.15 494 GLU A N 1
ATOM 645 N N B GLU A 1 83 ? -2.228 -17.553 9.286 0.50 30.30 494 GLU A N 1
ATOM 646 C CA A GLU A 1 83 ? -2.377 -17.486 10.741 0.50 31.45 494 GLU A CA 1
ATOM 647 C CA B GLU A 1 83 ? -2.350 -17.489 10.744 0.50 31.65 494 GLU A CA 1
ATOM 648 C C A GLU A 1 83 ? -2.491 -18.884 11.340 0.50 32.14 494 GLU A C 1
ATOM 649 C C B GLU A 1 83 ? -2.624 -18.838 11.403 0.50 32.36 494 GLU A C 1
ATOM 650 O O A GLU A 1 83 ? -1.934 -19.155 12.406 0.50 32.11 494 GLU A O 1
ATOM 651 O O B GLU A 1 83 ? -2.295 -19.035 12.575 0.50 32.45 494 GLU A O 1
ATOM 662 N N . GLU A 1 84 ? -3.211 -19.761 10.642 1.00 33.05 495 GLU A N 1
ATOM 663 C CA . GLU A 1 84 ? -3.467 -21.134 11.112 1.00 34.48 495 GLU A CA 1
ATOM 664 C C . GLU A 1 84 ? -2.156 -21.876 11.357 1.00 35.62 495 GLU A C 1
ATOM 665 O O . GLU A 1 84 ? -1.241 -21.816 10.537 1.00 35.91 495 GLU A O 1
ATOM 671 N N . GLU A 1 85 ? -2.056 -22.557 12.495 1.00 36.84 496 GLU A N 1
ATOM 672 C CA . GLU A 1 85 ? -0.786 -23.173 12.885 1.00 37.74 496 GLU A CA 1
ATOM 673 C C . GLU A 1 85 ? -0.415 -24.387 12.022 1.00 36.81 496 GLU A C 1
ATOM 674 O O . GLU A 1 85 ? -1.286 -25.206 11.706 1.00 37.72 496 GLU A O 1
ATOM 680 N N . PRO A 1 86 ? 0.874 -24.489 11.615 1.00 35.39 497 PRO A N 1
ATOM 681 C CA . PRO A 1 86 ? 1.968 -23.589 12.001 1.00 33.97 497 PRO A CA 1
ATOM 682 C C . PRO A 1 86 ? 1.916 -22.247 11.253 1.00 32.46 497 PRO A C 1
ATOM 683 O O . PRO A 1 86 ? 1.796 -22.218 10.021 1.00 32.51 497 PRO A O 1
ATOM 687 N N . THR A 1 87 ? 1.989 -21.154 12.010 1.00 30.61 498 THR A N 1
ATOM 688 C CA . THR A 1 87 ? 1.825 -19.799 11.462 1.00 29.10 498 THR A CA 1
ATOM 689 C C . THR A 1 87 ? 3.022 -19.375 10.616 1.00 27.21 498 THR A C 1
ATOM 690 O O . THR A 1 87 ? 4.145 -19.346 11.103 1.00 27.67 498 THR A O 1
ATOM 694 N N . TRP A 1 88 ? 2.757 -19.042 9.354 1.00 25.38 499 TRP A N 1
ATOM 695 C CA . TRP A 1 88 ? 3.794 -18.621 8.409 1.00 22.90 499 TRP A CA 1
ATOM 696 C C . TRP A 1 88 ? 3.648 -17.122 8.114 1.00 21.78 499 TRP A C 1
ATOM 697 O O . TRP A 1 88 ? 2.556 -16.659 7.763 1.00 21.84 499 TRP A O 1
ATOM 708 N N . ILE A 1 89 ? 4.735 -16.374 8.290 1.00 18.64 500 ILE A N 1
ATOM 709 C CA . ILE A 1 89 ? 4.824 -14.991 7.789 1.00 18.13 500 ILE A CA 1
ATOM 710 C C . ILE A 1 89 ? 5.625 -15.040 6.493 1.00 15.69 500 ILE A C 1
ATOM 711 O O . ILE A 1 89 ? 6.797 -15.418 6.496 1.00 16.08 500 ILE A O 1
ATOM 716 N N . ILE A 1 90 ? 4.979 -14.679 5.394 1.00 14.32 501 ILE A N 1
ATOM 717 C CA . ILE A 1 90 ? 5.563 -14.818 4.066 1.00 15.19 501 ILE A CA 1
ATOM 718 C C . ILE A 1 90 ? 6.092 -13.452 3.594 1.00 15.04 501 ILE A C 1
ATOM 719 O O . ILE A 1 90 ? 5.309 -12.546 3.302 1.00 13.88 501 ILE A O 1
ATOM 724 N N . MET A 1 91 ? 7.417 -13.332 3.531 1.00 13.10 502 MET A N 1
ATOM 725 C CA . MET A 1 91 ? 8.089 -12.090 3.127 1.00 12.77 502 MET A CA 1
ATOM 726 C C . MET A 1 91 ? 8.700 -12.237 1.747 1.00 13.58 502 MET A C 1
ATOM 727 O O . MET A 1 91 ? 9.166 -13.309 1.370 1.00 14.83 502 MET A O 1
ATOM 732 N N . GLU A 1 92 ? 8.718 -11.146 0.983 1.00 12.24 503 GLU A N 1
ATOM 733 C CA . GLU A 1 92 ? 9.408 -11.148 -0.283 1.00 13.94 503 GLU A CA 1
AT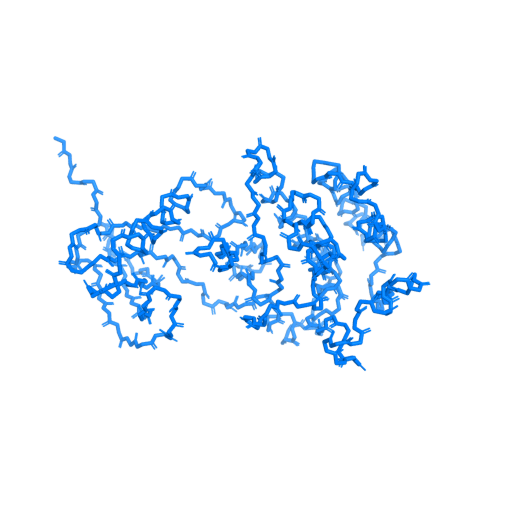OM 734 C C . GLU A 1 92 ? 10.895 -11.349 -0.059 1.00 14.39 503 GLU A C 1
ATOM 735 O O . GLU A 1 92 ? 11.484 -10.770 0.869 1.00 13.73 503 GLU A O 1
ATOM 741 N N . LEU A 1 93 ? 11.492 -12.216 -0.872 1.00 15.24 504 LEU A N 1
ATOM 742 C CA . LEU A 1 93 ? 12.933 -12.423 -0.827 1.00 18.00 504 LEU A CA 1
ATOM 743 C C . LEU A 1 93 ? 13.571 -11.606 -1.946 1.00 18.40 504 LEU A C 1
ATOM 744 O O . LEU A 1 93 ? 13.056 -11.563 -3.066 1.00 19.63 504 LEU A O 1
ATOM 749 N N . TYR A 1 94 ? 14.671 -10.921 -1.629 1.00 17.64 505 TYR A N 1
ATOM 750 C CA . TYR A 1 94 ? 15.349 -10.054 -2.588 1.00 17.11 505 TYR A CA 1
ATOM 751 C C . TYR A 1 94 ? 16.689 -10.667 -3.024 1.00 18.63 505 TYR A C 1
ATOM 752 O O . TYR A 1 94 ? 17.630 -10.721 -2.236 1.00 18.52 505 TYR A O 1
ATOM 761 N N . PRO A 1 95 ? 16.765 -11.147 -4.289 1.00 20.17 506 PRO A N 1
ATOM 762 C CA . PRO A 1 95 ? 17.950 -11.879 -4.743 1.00 20.42 506 PRO A CA 1
ATOM 763 C C . PRO A 1 95 ? 19.268 -11.091 -4.709 1.00 19.16 506 PRO A C 1
ATOM 764 O O . PRO A 1 95 ? 20.323 -11.704 -4.587 1.00 19.73 506 PRO A O 1
ATOM 768 N N . TYR A 1 96 ? 19.217 -9.760 -4.808 1.00 17.48 507 TYR A N 1
ATOM 769 C CA . TYR A 1 96 ? 20.446 -8.965 -4.741 1.00 16.92 507 TYR A CA 1
ATOM 770 C C . TYR A 1 96 ? 21.084 -8.963 -3.351 1.00 15.68 507 TYR A C 1
ATOM 771 O O . TYR A 1 96 ? 22.261 -8.647 -3.215 1.00 16.94 507 TYR A O 1
ATOM 780 N N . GLY A 1 97 ? 20.279 -9.265 -2.335 1.00 14.15 508 GLY A N 1
ATOM 781 C CA . GLY A 1 97 ? 20.727 -9.432 -0.962 1.00 13.57 508 GLY A CA 1
ATOM 782 C C . GLY A 1 97 ? 20.894 -8.127 -0.193 1.00 12.93 508 GLY A C 1
ATOM 783 O O . GLY A 1 97 ? 20.301 -7.094 -0.553 1.00 13.00 508 GLY A O 1
ATOM 784 N N . GLU A 1 98 ? 21.709 -8.192 0.854 1.00 11.80 509 GLU A N 1
ATOM 785 C CA . GLU A 1 98 ? 21.917 -7.053 1.758 1.00 12.50 509 GLU A CA 1
ATOM 786 C C . GLU A 1 98 ? 22.692 -5.936 1.105 1.00 11.23 509 GLU A C 1
ATOM 787 O O . GLU A 1 98 ? 23.628 -6.170 0.306 1.00 11.25 509 GLU A O 1
ATOM 793 N N . LEU A 1 99 ? 22.348 -4.715 1.494 1.00 9.74 510 LEU A N 1
ATOM 794 C CA . LEU A 1 99 ? 23.029 -3.548 0.941 1.00 8.40 510 LEU A CA 1
ATOM 795 C C . LEU A 1 99 ? 24.534 -3.504 1.239 1.00 9.35 510 LEU A C 1
ATOM 796 O O . LEU A 1 99 ? 25.316 -3.155 0.351 1.00 10.18 510 LEU A O 1
ATOM 801 N N . GLY A 1 100 ? 24.948 -3.851 2.458 1.00 9.23 511 GLY A N 1
ATOM 802 C CA . GLY A 1 100 ? 26.381 -3.767 2.789 1.00 10.33 511 GLY A CA 1
ATOM 803 C C . GLY A 1 100 ? 27.218 -4.592 1.818 1.00 11.27 511 GLY A C 1
ATOM 804 O O . GLY A 1 100 ? 28.162 -4.085 1.232 1.00 11.25 511 GLY A O 1
ATOM 805 N N . HIS A 1 101 ? 26.852 -5.860 1.633 1.00 12.06 512 HIS A N 1
ATOM 806 C CA . HIS A 1 101 ? 27.572 -6.725 0.686 1.00 12.97 512 HIS A CA 1
ATOM 807 C C . HIS A 1 101 ? 27.460 -6.243 -0.765 1.00 12.89 512 HIS A C 1
ATOM 808 O O . HIS A 1 101 ? 28.432 -6.332 -1.519 1.00 13.42 512 HIS A O 1
ATOM 815 N N . TYR A 1 102 ? 26.294 -5.707 -1.147 1.00 11.92 513 TYR A N 1
ATOM 816 C CA . TYR A 1 102 ? 26.104 -5.167 -2.489 1.00 12.21 513 TYR A CA 1
ATOM 817 C C . TYR A 1 102 ? 27.089 -4.015 -2.725 1.00 12.50 513 TYR A C 1
ATOM 818 O O . TYR A 1 102 ? 27.712 -3.928 -3.771 1.00 13.17 513 TYR A O 1
ATOM 827 N N . LEU A 1 103 ? 27.234 -3.128 -1.735 1.00 11.71 514 LEU A N 1
ATOM 828 C CA . LEU A 1 103 ? 28.164 -2.003 -1.882 1.00 11.39 514 LEU A CA 1
ATOM 829 C C . LEU A 1 103 ? 29.610 -2.472 -1.989 1.00 12.60 514 LEU A C 1
ATOM 830 O O . LEU A 1 103 ? 30.381 -1.912 -2.766 1.00 13.58 514 LEU A O 1
ATOM 835 N N A GLU A 1 104 ? 29.966 -3.495 -1.217 0.50 13.98 515 GLU A N 1
ATOM 836 N N B GLU A 1 104 ? 29.963 -3.483 -1.196 0.50 13.06 515 GLU A N 1
ATOM 837 C CA A GLU A 1 104 ? 31.330 -4.025 -1.214 0.50 16.24 515 GLU A CA 1
ATOM 838 C CA B GLU A 1 104 ? 31.315 -4.042 -1.202 0.50 14.66 515 GLU A CA 1
ATOM 839 C C A GLU A 1 104 ? 31.733 -4.608 -2.555 0.50 16.39 515 GLU A C 1
ATOM 840 C C B GLU A 1 104 ? 31.688 -4.530 -2.590 0.50 15.36 515 GLU A C 1
ATOM 841 O O A GLU A 1 104 ? 32.856 -4.379 -3.022 0.50 16.96 515 GLU A O 1
ATOM 842 O O B GLU A 1 104 ? 32.729 -4.134 -3.134 0.50 16.09 515 GLU A O 1
ATOM 853 N N . ARG A 1 105 ? 30.829 -5.365 -3.166 1.00 16.25 516 ARG A N 1
ATOM 854 C CA . ARG A 1 105 ? 31.123 -6.004 -4.441 1.00 18.14 516 ARG A CA 1
ATOM 855 C C . ARG A 1 105 ? 31.010 -5.054 -5.635 1.00 18.76 516 ARG A C 1
ATOM 856 O O . ARG A 1 105 ? 31.586 -5.317 -6.692 1.00 19.97 516 ARG A O 1
ATOM 864 N N . ASN A 1 106 ? 30.291 -3.943 -5.464 1.00 17.68 517 ASN A N 1
ATOM 865 C CA . ASN A 1 106 ? 30.091 -2.999 -6.560 1.00 18.03 517 ASN A CA 1
ATOM 866 C C . ASN A 1 106 ? 30.834 -1.672 -6.383 1.00 18.08 517 ASN A C 1
ATOM 867 O O . ASN A 1 106 ? 30.650 -0.753 -7.169 1.00 18.06 517 ASN A O 1
ATOM 872 N N A LYS A 1 107 ? 31.700 -1.604 -5.372 0.50 18.96 518 LYS A N 1
ATOM 873 N N B LYS A 1 107 ? 31.687 -1.617 -5.359 0.50 18.97 518 LYS A N 1
ATOM 874 C CA A LYS A 1 107 ? 32.429 -0.377 -5.032 0.50 19.63 518 LYS A CA 1
ATOM 875 C CA B LYS A 1 107 ? 32.488 -0.437 -4.995 0.50 19.62 518 LYS A CA 1
ATOM 876 C C A LYS A 1 107 ? 33.056 0.311 -6.250 0.50 20.94 518 LYS A C 1
ATOM 877 C C B LYS A 1 107 ? 33.151 0.293 -6.170 0.50 20.98 518 LYS A C 1
ATOM 878 O O A LYS A 1 107 ? 32.908 1.525 -6.425 0.50 21.41 518 LYS A O 1
ATOM 879 O O B LYS A 1 107 ? 33.136 1.524 -6.228 0.50 21.57 518 LYS A O 1
ATOM 890 N N . ASN A 1 108 ? 33.716 -0.473 -7.104 1.00 21.44 519 ASN A N 1
ATOM 891 C CA . ASN A 1 108 ? 34.485 0.097 -8.211 1.00 23.40 519 ASN A CA 1
ATOM 892 C C . ASN A 1 108 ? 33.641 0.643 -9.349 1.00 23.08 519 ASN A C 1
ATOM 893 O O . ASN A 1 108 ? 34.166 1.295 -10.241 1.00 25.08 519 ASN A O 1
ATOM 898 N N . SER A 1 109 ? 32.334 0.398 -9.317 1.00 21.44 520 SER A N 1
ATOM 899 C CA . SER A 1 109 ? 31.462 0.921 -10.361 1.00 22.37 520 SER A CA 1
ATOM 900 C C . SER A 1 109 ? 30.399 1.895 -9.853 1.00 20.94 520 SER A C 1
ATOM 901 O O . SER A 1 109 ? 29.798 2.617 -10.642 1.00 21.94 520 SER A O 1
ATOM 904 N N . LEU A 1 110 ? 30.196 1.926 -8.538 1.00 19.73 521 LEU A N 1
ATOM 905 C CA . LEU A 1 110 ? 29.153 2.752 -7.933 1.00 18.37 521 LEU A CA 1
ATOM 906 C C . LEU A 1 110 ? 29.525 4.228 -7.957 1.00 18.26 521 LEU A C 1
ATOM 907 O O . LEU A 1 110 ? 30.681 4.601 -7.704 1.00 18.38 521 LEU A O 1
ATOM 912 N N . LYS A 1 111 ? 28.550 5.058 -8.310 1.00 17.07 522 LYS A N 1
ATOM 913 C CA . LYS A 1 111 ? 28.704 6.506 -8.282 1.00 16.54 522 LYS A CA 1
ATOM 914 C C . LYS A 1 111 ? 28.135 7.067 -6.985 1.00 15.69 522 LYS A C 1
ATOM 915 O O . LYS A 1 111 ? 27.182 6.504 -6.405 1.00 13.96 522 LYS A O 1
ATOM 921 N N . VAL A 1 112 ? 28.701 8.188 -6.543 1.00 14.84 523 VAL A N 1
ATOM 922 C CA . VAL A 1 112 ? 28.226 8.838 -5.314 1.00 14.13 523 VAL A CA 1
ATOM 923 C C . VAL A 1 112 ? 26.727 9.192 -5.374 1.00 13.27 523 VAL A C 1
ATOM 924 O O . VAL A 1 112 ? 26.029 9.102 -4.370 1.00 12.42 523 VAL A O 1
ATOM 928 N N A LEU A 1 113 ? 26.244 9.569 -6.553 0.50 12.03 524 LEU A N 1
ATO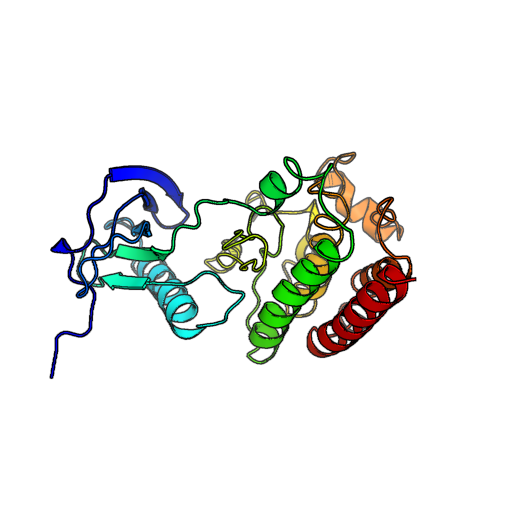M 929 N N B LEU A 1 113 ? 26.228 9.569 -6.552 0.50 11.49 524 LEU A N 1
ATOM 930 C CA A LEU A 1 113 ? 24.825 9.831 -6.751 0.50 12.01 524 LEU A CA 1
ATOM 931 C CA B LEU A 1 113 ? 24.803 9.872 -6.709 0.50 11.12 524 LEU A CA 1
ATOM 932 C C A LEU A 1 113 ? 23.916 8.726 -6.221 0.50 10.98 524 LEU A C 1
ATOM 933 C C B LEU A 1 113 ? 23.892 8.726 -6.231 0.50 10.44 524 LEU A C 1
ATOM 934 O O A LEU A 1 113 ? 22.887 9.006 -5.587 0.50 11.55 524 LEU A O 1
ATOM 935 O O B LEU A 1 113 ? 22.832 8.981 -5.635 0.50 11.04 524 LEU A O 1
ATOM 944 N N . THR A 1 114 ? 24.313 7.484 -6.483 1.00 10.47 525 THR A N 1
ATOM 945 C CA . THR A 1 114 ? 23.529 6.307 -6.138 1.00 10.23 525 THR A CA 1
ATOM 946 C C . THR A 1 114 ? 23.569 6.118 -4.623 1.00 10.11 525 THR A C 1
ATOM 947 O O . THR A 1 114 ? 22.544 5.755 -4.022 1.00 9.48 525 THR A O 1
ATOM 951 N N . LEU A 1 115 ? 24.724 6.394 -4.022 1.00 9.65 526 LEU A N 1
ATOM 952 C CA . LEU A 1 115 ? 24.840 6.293 -2.546 1.00 7.76 526 LEU A CA 1
ATOM 953 C C . LEU A 1 115 ? 23.933 7.319 -1.871 1.00 8.60 526 LEU A C 1
ATOM 954 O O . LEU A 1 115 ? 23.276 7.011 -0.871 1.00 8.61 526 LEU A O 1
ATOM 959 N N . VAL A 1 116 ? 23.855 8.522 -2.421 1.00 9.02 527 VAL A N 1
ATOM 960 C CA . VAL A 1 116 ? 22.927 9.538 -1.903 1.00 8.78 527 VAL A CA 1
ATOM 961 C C . VAL A 1 116 ? 21.458 9.112 -2.097 1.00 9.08 527 VAL A C 1
ATOM 962 O O . VAL A 1 116 ? 20.642 9.255 -1.209 1.00 8.93 527 VAL A O 1
ATOM 966 N N . LEU A 1 117 ? 21.131 8.574 -3.275 1.00 7.90 528 LEU A N 1
ATOM 967 C CA . LEU A 1 117 ? 19.801 8.029 -3.513 1.00 8.53 528 LEU A CA 1
ATOM 968 C C . LEU A 1 117 ? 19.394 6.990 -2.459 1.00 7.40 528 LEU A C 1
ATOM 969 O O . LEU A 1 117 ? 18.299 7.076 -1.924 1.00 8.24 528 LEU A O 1
ATOM 974 N N . TYR A 1 118 ? 20.263 6.022 -2.186 1.00 8.47 529 TYR A N 1
ATOM 975 C CA . TYR A 1 118 ? 19.924 4.990 -1.204 1.00 7.49 529 TYR A CA 1
ATOM 976 C C . TYR A 1 118 ? 19.676 5.620 0.164 1.00 8.01 529 TYR A C 1
ATOM 977 O O . TYR A 1 118 ? 18.737 5.245 0.869 1.00 7.04 529 TYR A O 1
ATOM 986 N N . SER A 1 119 ? 20.515 6.579 0.525 1.00 7.00 530 SER A N 1
ATOM 987 C CA . SER A 1 119 ? 20.345 7.299 1.801 1.00 7.49 530 SER A CA 1
ATOM 988 C C . SER A 1 119 ? 18.981 7.987 1.874 1.00 7.67 530 SER A C 1
ATOM 989 O O . SER A 1 119 ? 18.274 7.898 2.883 1.00 8.17 530 SER A O 1
ATOM 992 N N . LEU A 1 120 ? 18.602 8.636 0.765 1.00 6.99 531 LEU A N 1
ATOM 993 C CA . LEU A 1 120 ? 17.327 9.328 0.676 1.00 7.13 531 LEU A CA 1
ATOM 994 C C . LEU A 1 120 ? 16.166 8.353 0.762 1.00 7.47 531 LEU A C 1
ATOM 995 O O . LEU A 1 120 ? 15.172 8.628 1.438 1.00 6.82 531 LEU A O 1
ATOM 1000 N N . GLN A 1 121 ? 16.283 7.216 0.070 1.00 6.74 532 GLN A N 1
ATOM 1001 C CA . GLN A 1 121 ? 15.210 6.227 0.064 1.00 6.90 532 GLN A CA 1
ATOM 1002 C C . GLN A 1 121 ? 14.938 5.714 1.472 1.00 6.49 532 GLN A C 1
ATOM 1003 O O . GLN A 1 121 ? 13.781 5.671 1.918 1.00 7.74 532 GLN A O 1
ATOM 1009 N N . ILE A 1 122 ? 16.007 5.340 2.175 1.00 6.30 533 ILE A N 1
ATOM 1010 C CA . ILE A 1 122 ? 15.869 4.905 3.572 1.00 6.29 533 ILE A CA 1
ATOM 1011 C C . ILE A 1 122 ? 15.347 6.034 4.453 1.00 6.45 533 ILE A C 1
ATOM 1012 O O . ILE A 1 122 ? 14.502 5.818 5.341 1.00 6.25 533 ILE A O 1
ATOM 1017 N N . CYS A 1 123 ? 15.781 7.249 4.161 1.00 7.23 534 CYS A N 1
ATOM 1018 C CA . CYS A 1 123 ? 15.289 8.394 4.941 1.00 6.77 534 CYS A CA 1
ATOM 1019 C C . CYS A 1 123 ? 13.776 8.598 4.792 1.00 7.28 534 CYS A C 1
ATOM 1020 O O . CYS A 1 123 ? 13.100 8.920 5.763 1.00 8.24 534 CYS A O 1
ATOM 1023 N N . LYS A 1 124 ? 13.262 8.402 3.571 1.00 6.56 535 LYS A N 1
ATOM 1024 C CA . LYS A 1 124 ? 11.821 8.474 3.332 1.00 7.03 535 LYS A CA 1
ATOM 1025 C C . LYS A 1 124 ? 11.041 7.409 4.115 1.00 8.09 535 LYS A C 1
ATOM 1026 O O . LYS A 1 124 ? 9.981 7.696 4.663 1.00 7.33 535 LYS A O 1
ATOM 1032 N N . ALA A 1 125 ? 11.580 6.187 4.172 1.00 6.44 536 ALA A N 1
ATOM 1033 C CA . ALA A 1 125 ? 10.961 5.134 4.966 1.00 7.86 536 ALA A CA 1
ATOM 1034 C C . ALA A 1 125 ? 10.890 5.584 6.415 1.00 7.50 536 ALA A C 1
ATOM 1035 O O . ALA A 1 125 ? 9.880 5.398 7.095 1.00 7.36 536 ALA A O 1
ATOM 1037 N N . MET A 1 126 ? 11.995 6.147 6.884 1.00 7.27 537 MET A N 1
ATOM 1038 C CA . MET A 1 126 ? 12.084 6.560 8.285 1.00 5.94 537 MET A CA 1
ATOM 1039 C C . MET A 1 126 ? 11.166 7.728 8.627 1.00 7.56 537 MET A C 1
ATOM 1040 O O . MET A 1 126 ? 10.625 7.782 9.747 1.00 9.00 537 MET A O 1
ATOM 1045 N N . ALA A 1 127 ? 11.000 8.659 7.681 1.00 7.20 538 ALA A N 1
ATOM 1046 C CA . ALA A 1 127 ? 10.075 9.773 7.888 1.00 7.14 538 ALA A CA 1
ATOM 1047 C C . ALA A 1 127 ? 8.655 9.240 8.064 1.00 8.79 538 ALA A C 1
ATOM 1048 O O . ALA A 1 127 ? 7.884 9.784 8.867 1.00 9.75 538 ALA A O 1
ATOM 1050 N N . TYR A 1 128 ? 8.305 8.181 7.327 1.00 9.14 539 TYR A N 1
ATOM 1051 C CA . TYR A 1 128 ? 6.984 7.575 7.489 1.00 10.94 539 TYR A CA 1
ATOM 1052 C C . TYR A 1 128 ? 6.868 6.971 8.893 1.00 10.15 539 TYR A C 1
ATOM 1053 O O . TYR A 1 128 ? 5.917 7.268 9.638 1.00 10.00 539 TYR A O 1
ATOM 1062 N N . LEU A 1 129 ? 7.854 6.180 9.293 1.00 8.71 540 LEU A N 1
ATOM 1063 C CA . LEU A 1 129 ? 7.839 5.609 10.664 1.00 8.52 540 LEU A CA 1
ATOM 1064 C C . LEU A 1 129 ? 7.789 6.685 11.761 1.00 9.45 540 LEU A C 1
ATOM 1065 O O . LEU A 1 129 ? 7.047 6.545 12.753 1.00 10.25 540 LEU A O 1
ATOM 1070 N N . GLU A 1 130 ? 8.558 7.762 11.583 1.00 8.71 541 GLU A N 1
ATOM 1071 C CA . GLU A 1 130 ? 8.560 8.887 12.510 1.00 9.11 541 GLU A CA 1
ATOM 1072 C C . GLU A 1 130 ? 7.160 9.521 12.632 1.00 11.17 541 GLU A C 1
ATOM 1073 O O . GLU A 1 130 ? 6.759 9.984 13.713 1.00 11.00 541 GLU A O 1
ATOM 1079 N N . SER A 1 131 ? 6.417 9.547 11.526 1.00 10.93 542 SER A N 1
ATOM 1080 C CA . SER A 1 131 ? 5.099 10.196 11.529 1.00 11.52 542 SER A CA 1
ATOM 1081 C C . SER A 1 131 ? 4.092 9.490 12.436 1.00 13.24 542 SER A C 1
ATOM 1082 O O . SER A 1 131 ? 3.082 10.096 12.848 1.00 15.35 542 SER A O 1
ATOM 1085 N N . ILE A 1 132 ? 4.348 8.217 12.742 1.00 12.16 543 ILE A N 1
ATOM 1086 C CA . ILE A 1 132 ? 3.475 7.393 13.592 1.00 14.34 543 ILE A CA 1
ATOM 1087 C C . ILE A 1 132 ? 4.197 6.986 14.882 1.00 15.32 543 ILE A C 1
ATOM 1088 O O . ILE A 1 132 ? 3.785 6.037 15.567 1.00 16.51 543 ILE A O 1
ATOM 1093 N N A ASN A 1 133 ? 5.284 7.707 15.170 0.50 14.12 544 ASN A N 1
ATOM 1094 N N B ASN A 1 133 ? 5.265 7.717 15.207 0.50 15.09 544 ASN A N 1
ATOM 1095 C CA A ASN A 1 133 ? 6.143 7.497 16.342 0.50 14.53 544 ASN A CA 1
ATOM 1096 C CA B ASN A 1 133 ? 6.081 7.455 16.395 0.50 16.14 544 ASN A CA 1
ATOM 1097 C C A ASN A 1 133 ? 6.596 6.044 16.543 0.50 15.11 544 ASN A C 1
ATOM 1098 C C B ASN A 1 133 ? 6.424 5.966 16.527 0.50 16.12 544 ASN A C 1
ATOM 1099 O O A ASN A 1 133 ? 6.719 5.556 17.671 0.50 14.65 544 ASN A O 1
ATOM 1100 O O B ASN A 1 133 ? 6.272 5.362 17.591 0.50 16.35 544 ASN A O 1
ATOM 1109 N N . CYS A 1 134 ? 6.884 5.380 15.425 1.00 14.92 545 CYS A N 1
ATOM 1110 C CA . CYS A 1 134 ? 7.271 3.980 15.401 1.00 14.29 545 CYS A CA 1
ATOM 1111 C C . CYS A 1 134 ? 8.795 3.899 15.345 1.00 14.53 545 CYS A C 1
ATOM 1112 O O . CYS A 1 134 ? 9.395 4.331 14.367 1.00 15.08 545 CYS A O 1
ATOM 1115 N N . VAL A 1 135 ? 9.399 3.339 16.388 1.00 12.24 546 VAL A N 1
ATOM 1116 C CA . VAL A 1 135 ? 10.858 3.304 16.517 1.00 12.36 546 VAL A CA 1
ATOM 1117 C C . VAL A 1 135 ? 11.415 1.995 15.967 1.00 11.56 546 VAL A C 1
ATOM 1118 O O . VAL A 1 135 ? 11.002 0.898 16.365 1.00 14.05 546 VAL A O 1
ATOM 1122 N N . HIS A 1 136 ? 12.382 2.103 15.070 1.00 9.23 547 HIS A N 1
ATOM 1123 C CA . HIS A 1 136 ? 12.814 0.943 14.304 1.00 9.47 547 HIS A CA 1
ATOM 1124 C C . HIS A 1 136 ? 13.961 0.148 14.950 1.00 9.66 547 HIS A C 1
ATOM 1125 O O . HIS A 1 136 ? 13.867 -1.065 15.077 1.00 10.63 547 HIS A O 1
ATOM 1132 N N . ARG A 1 137 ? 15.033 0.853 15.316 1.00 10.54 548 ARG A N 1
ATOM 1133 C CA . ARG A 1 137 ? 16.173 0.318 16.089 1.00 10.10 548 ARG A CA 1
ATOM 1134 C C . ARG A 1 137 ? 17.164 -0.542 15.319 1.00 10.66 548 ARG A C 1
ATOM 1135 O O . ARG A 1 137 ? 18.122 -1.008 15.918 1.00 12.03 548 ARG A O 1
ATOM 1143 N N . ASP A 1 138 ? 16.941 -0.801 14.024 1.00 9.47 549 ASP A N 1
ATOM 1144 C CA . ASP A 1 138 ? 17.934 -1.568 13.253 1.00 9.43 549 ASP A CA 1
ATOM 1145 C C . ASP A 1 138 ? 18.169 -0.999 11.847 1.00 8.90 549 ASP A C 1
ATOM 1146 O O . ASP A 1 138 ? 17.980 -1.674 10.838 1.00 9.08 549 ASP A O 1
ATOM 1151 N N . ILE A 1 139 ? 18.629 0.246 11.816 1.00 8.52 550 ILE A N 1
ATOM 1152 C CA . ILE A 1 139 ? 18.846 0.966 10.543 1.00 7.99 550 ILE A CA 1
ATOM 1153 C C . ILE A 1 139 ? 20.339 0.854 10.272 1.00 8.82 550 ILE A C 1
ATOM 1154 O O . ILE A 1 139 ? 21.156 1.603 10.807 1.00 9.83 550 ILE A O 1
ATOM 1159 N N . ALA A 1 140 ? 20.665 -0.149 9.472 1.00 9.38 551 ALA A N 1
ATOM 1160 C CA . ALA A 1 140 ? 22.059 -0.508 9.196 1.00 8.23 551 ALA A CA 1
ATOM 1161 C C . ALA A 1 140 ? 22.121 -1.236 7.860 1.00 8.67 551 ALA A C 1
ATOM 1162 O O . ALA A 1 140 ? 21.165 -1.880 7.458 1.00 8.07 551 ALA A O 1
ATOM 1164 N N . VAL A 1 141 ? 23.260 -1.150 7.182 1.00 7.44 552 VAL A N 1
ATOM 1165 C CA . VAL A 1 141 ? 23.320 -1.725 5.819 1.00 8.08 552 VAL A CA 1
ATOM 1166 C C . VAL A 1 141 ? 23.144 -3.246 5.773 1.00 8.11 552 VAL A C 1
ATOM 1167 O O . VAL A 1 141 ? 22.665 -3.769 4.772 1.00 9.66 552 VAL A O 1
ATOM 1171 N N . ARG A 1 142 ? 23.462 -3.938 6.862 1.00 9.00 553 ARG A N 1
ATOM 1172 C CA . ARG A 1 142 ? 23.194 -5.384 6.896 1.00 10.39 553 ARG A CA 1
ATOM 1173 C C . ARG A 1 142 ? 21.693 -5.676 6.965 1.00 11.35 553 ARG A C 1
ATOM 1174 O O . ARG A 1 142 ? 21.257 -6.798 6.646 1.00 12.06 553 ARG A O 1
ATOM 1182 N N . ASN A 1 143 ? 20.912 -4.671 7.382 1.00 8.94 554 ASN A N 1
ATOM 1183 C CA . ASN A 1 143 ? 19.466 -4.807 7.488 1.00 9.16 554 ASN A CA 1
ATOM 1184 C C . ASN A 1 143 ? 18.695 -4.005 6.445 1.00 8.61 554 ASN A C 1
ATOM 1185 O O . ASN A 1 143 ? 17.533 -3.646 6.659 1.00 9.44 554 ASN A O 1
ATOM 1190 N N A ILE A 1 144 ? 19.362 -3.707 5.333 0.50 9.15 555 ILE A N 1
ATOM 1191 N N B ILE A 1 144 ? 19.345 -3.724 5.318 0.50 7.85 555 ILE A N 1
ATOM 1192 C CA A ILE A 1 144 ? 18.736 -3.091 4.169 0.50 9.71 555 ILE A CA 1
ATOM 1193 C CA B ILE A 1 144 ? 18.677 -3.109 4.174 0.50 7.38 555 ILE A CA 1
ATOM 1194 C C A ILE A 1 144 ? 18.871 -4.107 3.049 0.50 9.46 555 ILE A C 1
ATOM 1195 C C B ILE A 1 144 ? 18.895 -3.999 2.967 0.50 8.24 555 ILE A C 1
ATOM 1196 O O A ILE A 1 144 ? 19.927 -4.724 2.912 0.50 7.93 555 ILE A O 1
ATOM 1197 O O B ILE A 1 144 ? 20.022 -4.408 2.681 0.50 7.93 555 ILE A O 1
ATOM 1206 N N . LEU A 1 145 ? 17.801 -4.307 2.280 1.00 9.44 556 LEU A N 1
ATOM 1207 C CA . LEU A 1 145 ? 17.833 -5.217 1.143 1.00 9.83 556 LEU A CA 1
ATOM 1208 C C . LEU A 1 145 ? 17.770 -4.478 -0.172 1.00 9.67 556 LEU A C 1
ATOM 1209 O O . LEU A 1 145 ? 17.084 -3.463 -0.309 1.00 9.21 556 LEU A O 1
ATOM 1214 N N . VAL A 1 146 ? 18.477 -5.023 -1.157 1.00 10.46 557 VAL A N 1
ATOM 1215 C CA . VAL A 1 146 ? 18.528 -4.416 -2.478 1.00 10.78 557 VAL A CA 1
ATOM 1216 C C . VAL A 1 146 ? 17.474 -5.080 -3.370 1.00 11.44 557 VAL A C 1
ATOM 1217 O O . VAL A 1 146 ? 17.650 -6.226 -3.809 1.00 12.47 557 VAL A O 1
ATOM 1221 N N . ALA A 1 147 ? 16.359 -4.381 -3.568 1.00 10.82 558 ALA A N 1
ATOM 1222 C CA . ALA A 1 147 ? 15.298 -4.901 -4.433 1.00 11.26 558 ALA A CA 1
ATOM 1223 C C . ALA A 1 147 ? 15.753 -4.845 -5.880 1.00 11.88 558 ALA A C 1
ATOM 1224 O O . ALA A 1 147 ? 15.437 -5.743 -6.681 1.00 13.40 558 ALA A O 1
ATOM 1226 N N . SER A 1 148 ? 16.433 -3.756 -6.224 1.00 13.29 559 SER A N 1
ATOM 1227 C CA . SER A 1 148 ? 17.015 -3.546 -7.541 1.00 14.27 559 SER A CA 1
ATOM 1228 C C . SER A 1 148 ? 18.098 -2.481 -7.375 1.00 15.28 559 SER A C 1
ATOM 1229 O O . SER A 1 148 ? 18.136 -1.786 -6.338 1.00 12.67 559 SER A O 1
ATOM 1232 N N . PRO A 1 149 ? 18.983 -2.324 -8.372 1.00 14.64 560 PRO A N 1
ATOM 1233 C CA . PRO A 1 149 ? 19.930 -1.223 -8.242 1.00 15.58 560 PRO A CA 1
ATOM 1234 C C . PRO A 1 149 ? 19.265 0.152 -8.055 1.00 15.28 560 PRO A C 1
ATOM 1235 O O . PRO A 1 149 ? 19.916 1.076 -7.578 1.00 17.76 560 PRO A O 1
ATOM 1239 N N . GLU A 1 150 ? 17.985 0.266 -8.415 1.00 16.15 561 GLU A N 1
ATOM 1240 C CA . GLU A 1 150 ? 17.249 1.525 -8.317 1.00 16.30 561 GLU A CA 1
ATOM 1241 C C . GLU A 1 150 ? 16.503 1.663 -6.995 1.00 14.53 561 GLU A C 1
ATOM 1242 O O . GLU A 1 150 ? 15.916 2.718 -6.726 1.00 12.95 561 GLU A O 1
ATOM 1248 N N . CYS A 1 151 ? 16.498 0.616 -6.167 1.00 13.67 562 CYS A N 1
ATOM 1249 C CA . CYS A 1 151 ? 15.582 0.613 -5.020 1.00 12.50 562 CYS A CA 1
ATOM 1250 C C . CYS A 1 151 ? 16.059 -0.238 -3.866 1.00 10.85 562 CYS A C 1
ATOM 1251 O O . CYS A 1 151 ? 16.198 -1.455 -4.009 1.00 11.27 562 CYS A O 1
ATOM 1254 N N . VAL A 1 152 ? 16.249 0.399 -2.707 1.00 8.93 563 VAL A N 1
ATOM 1255 C CA . VAL A 1 152 ? 16.601 -0.341 -1.503 1.00 8.71 563 VAL A CA 1
ATOM 1256 C C . VAL A 1 152 ? 15.424 -0.317 -0.532 1.00 8.47 563 VAL A C 1
ATOM 1257 O O . VAL A 1 152 ? 14.550 0.558 -0.619 1.00 8.78 563 VAL A O 1
ATOM 1261 N N . LYS A 1 153 ? 15.421 -1.276 0.388 1.00 7.81 564 LYS A N 1
ATOM 1262 C CA . LYS A 1 153 ? 14.288 -1.443 1.311 1.00 8.32 564 LYS A CA 1
ATOM 1263 C C . LYS A 1 153 ? 14.759 -1.755 2.721 1.00 8.29 564 LYS A C 1
ATOM 1264 O O . LYS A 1 153 ? 15.522 -2.705 2.940 1.00 8.22 564 LYS A O 1
ATOM 1270 N N . LEU A 1 154 ? 14.291 -0.955 3.675 1.00 6.41 565 LEU A N 1
ATOM 1271 C CA . LEU A 1 154 ? 14.635 -1.164 5.086 1.00 7.22 565 LEU A CA 1
ATOM 1272 C C . LEU A 1 154 ? 14.002 -2.452 5.580 1.00 8.39 565 LEU A C 1
ATOM 1273 O O . LEU A 1 154 ? 12.827 -2.755 5.266 1.00 8.31 565 LEU A O 1
ATOM 1278 N N . GLY A 1 155 ? 14.777 -3.187 6.365 1.00 9.28 566 GLY A N 1
ATOM 1279 C CA . GLY A 1 155 ? 14.358 -4.505 6.843 1.00 9.41 566 GLY A CA 1
ATOM 1280 C C . GLY A 1 155 ? 13.558 -4.512 8.132 1.00 10.07 566 GLY A C 1
ATOM 1281 O O . GLY A 1 155 ? 13.055 -3.472 8.576 1.00 8.96 566 GLY A O 1
ATOM 1282 N N . ASP A 1 156 ? 13.469 -5.697 8.743 1.00 11.71 567 ASP A N 1
ATOM 1283 C CA . ASP A 1 156 ? 12.722 -5.885 9.980 0.50 11.65 567 ASP A CA 1
ATOM 1284 C C . ASP A 1 156 ? 13.180 -5.013 11.148 1.00 12.84 567 ASP A C 1
ATOM 1285 O O . ASP A 1 156 ? 14.360 -4.652 11.276 1.00 12.73 567 ASP A O 1
ATOM 1290 N N . PHE A 1 157 ? 12.205 -4.669 11.984 1.00 13.56 568 PHE A N 1
ATOM 1291 C CA . PHE A 1 157 ? 12.442 -3.923 13.207 1.00 14.11 568 PHE A CA 1
ATOM 1292 C C . PHE A 1 157 ? 13.459 -4.640 14.090 1.00 15.46 568 PHE A C 1
ATOM 1293 O O . PHE A 1 157 ? 13.553 -5.879 14.088 1.00 15.65 568 PHE A O 1
ATOM 1301 N N . GLY A 1 158 ? 14.235 -3.839 14.821 1.00 15.02 569 GLY A N 1
ATOM 1302 C CA . GLY A 1 158 ? 15.191 -4.331 15.806 1.00 19.57 569 GLY A CA 1
ATOM 1303 C C . GLY A 1 158 ? 14.548 -5.200 16.878 1.00 21.73 569 GLY A C 1
ATOM 1304 O O . GLY A 1 158 ? 13.553 -4.818 17.482 1.00 22.05 569 GLY A O 1
ATOM 1305 N N . LEU A 1 159 ? 15.166 -6.356 17.104 1.00 24.98 570 LEU A N 1
ATOM 1306 C CA . LEU A 1 159 ? 14.673 -7.445 17.952 1.00 29.48 570 LEU A CA 1
ATOM 1307 C C . LEU A 1 159 ? 14.413 -7.058 19.410 1.00 31.69 570 LEU A C 1
ATOM 1308 O O . LEU A 1 159 ? 13.575 -7.672 20.082 1.00 32.68 570 LEU A O 1
ATOM 1313 N N . SER A 1 160 ? 15.133 -6.048 19.894 1.00 33.66 571 SER A N 1
ATOM 1314 C CA . SER A 1 160 ? 15.040 -5.629 21.292 1.00 35.21 571 SER A CA 1
ATOM 1315 C C . SER A 1 160 ? 13.673 -5.060 21.701 1.00 36.17 571 SER A C 1
ATOM 1316 O O . SER A 1 160 ? 13.435 -4.824 22.883 1.00 35.82 571 SER A O 1
ATOM 1319 N N . ARG A 1 161 ? 12.772 -4.848 20.741 1.00 37.56 572 ARG A N 1
ATOM 1320 C CA . ARG A 1 161 ? 11.419 -4.389 21.089 1.00 39.09 572 ARG A CA 1
ATOM 1321 C C . ARG A 1 161 ? 10.514 -5.516 21.614 1.00 40.48 572 ARG A C 1
ATOM 1322 O O . ARG A 1 161 ? 9.395 -5.248 22.059 1.00 39.70 572 ARG A O 1
ATOM 1330 N N . TYR A 1 162 ? 11.023 -6.754 21.607 1.00 42.38 573 TYR A N 1
ATOM 1331 C CA . TYR A 1 162 ? 10.186 -7.964 21.758 1.00 44.40 573 TYR A CA 1
ATOM 1332 C C . TYR A 1 162 ? 10.277 -8.859 23.020 1.00 45.39 573 TYR A C 1
ATOM 1333 O O . TYR A 1 162 ? 9.576 -9.874 23.069 1.00 46.09 573 TYR A O 1
ATOM 1342 N N . ILE A 1 163 ? 11.078 -8.547 24.038 1.00 46.31 574 ILE A N 1
ATOM 1343 C CA . ILE A 1 163 ? 11.773 -7.291 24.242 1.00 46.92 574 ILE A CA 1
ATOM 1344 C C . ILE A 1 163 ? 13.283 -7.518 24.390 1.00 47.35 574 ILE A C 1
ATOM 1345 O O . ILE A 1 163 ? 13.806 -8.582 24.040 1.00 47.64 574 ILE A O 1
ATOM 1350 N N . VAL A 1 173 ? 23.738 -7.212 28.033 1.00 49.68 584 VAL A N 1
ATOM 1351 C CA . VAL A 1 173 ? 24.367 -7.801 26.849 1.00 49.53 584 VAL A CA 1
ATOM 1352 C C . VAL A 1 173 ? 23.415 -8.750 26.104 1.00 49.26 584 VAL A C 1
ATOM 1353 O O . VAL A 1 173 ? 23.151 -9.874 26.555 1.00 49.63 584 VAL A O 1
ATOM 1357 N N . THR A 1 174 ? 22.892 -8.281 24.972 1.00 48.30 585 THR A N 1
ATOM 1358 C CA . THR A 1 174 ? 22.015 -9.089 24.117 1.00 47.29 585 THR A CA 1
ATOM 1359 C C . THR A 1 174 ? 22.602 -9.174 22.706 1.00 46.04 585 THR A C 1
ATOM 1360 O O . THR A 1 174 ? 21.907 -9.548 21.750 1.00 46.30 585 THR A O 1
ATOM 1364 N N . ARG A 1 175 ? 23.895 -8.855 22.600 1.00 44.11 586 ARG A N 1
ATOM 1365 C CA . ARG A 1 175 ? 24.568 -8.596 21.319 1.00 41.64 586 ARG A CA 1
ATOM 1366 C C . ARG A 1 175 ? 23.930 -7.386 20.618 1.00 38.80 586 ARG A C 1
ATOM 1367 O O . ARG A 1 175 ? 23.563 -7.436 19.440 1.00 39.17 586 ARG A O 1
ATOM 1375 N N . LEU A 1 176 ? 23.797 -6.306 21.384 1.00 34.29 587 LEU A N 1
ATOM 1376 C CA . LEU A 1 176 ? 23.266 -5.039 20.896 1.00 29.76 587 LEU A CA 1
ATOM 1377 C C . LEU A 1 176 ? 24.213 -4.437 19.860 1.00 25.48 587 LEU A C 1
ATOM 1378 O O . LEU A 1 176 ? 25.430 -4.609 19.970 1.00 25.98 587 LEU A O 1
ATOM 1383 N N . PRO A 1 177 ? 23.664 -3.720 18.856 1.00 21.67 588 PRO A N 1
ATOM 1384 C CA . PRO A 1 177 ? 24.569 -3.099 17.880 1.00 18.90 588 PRO A CA 1
ATOM 1385 C C . PRO A 1 177 ? 25.188 -1.808 18.449 1.00 17.00 588 PRO A C 1
ATOM 1386 O O . PRO A 1 177 ? 24.889 -0.706 17.976 1.00 14.06 588 PRO A O 1
ATOM 1390 N N . ILE A 1 178 ? 26.035 -1.950 19.468 1.00 16.02 589 ILE A N 1
ATOM 1391 C CA . ILE A 1 178 ? 26.626 -0.801 20.164 1.00 15.32 589 ILE A CA 1
ATOM 1392 C C . ILE A 1 178 ? 27.209 0.274 19.214 1.00 13.98 589 ILE A C 1
ATOM 1393 O O . ILE A 1 178 ? 27.005 1.464 19.445 1.00 14.41 589 ILE A O 1
ATOM 1398 N N . LYS A 1 179 ? 27.897 -0.168 18.163 1.00 13.43 590 LYS A N 1
ATOM 1399 C CA . LYS A 1 179 ? 28.635 0.739 17.260 1.00 12.49 590 LYS A CA 1
ATOM 1400 C C . LYS A 1 179 ? 27.730 1.608 16.381 1.00 12.23 590 LYS A C 1
ATOM 1401 O O . LYS A 1 179 ? 28.208 2.561 15.723 1.00 10.74 590 LYS A O 1
ATOM 1407 N N . TRP A 1 180 ? 26.438 1.296 16.410 1.00 11.37 591 TRP A N 1
ATOM 1408 C CA . TRP A 1 180 ? 25.403 2.010 15.632 1.00 12.18 591 TRP A CA 1
ATOM 1409 C C . TRP A 1 180 ? 24.471 2.842 16.529 1.00 12.21 591 TRP A C 1
ATOM 1410 O O . TRP A 1 180 ? 23.635 3.603 16.046 1.00 12.06 591 TRP A O 1
ATOM 1421 N N . MET A 1 181 ? 24.639 2.727 17.841 1.00 11.57 592 MET A N 1
ATOM 1422 C CA . MET A 1 181 ? 23.631 3.222 18.783 1.00 12.00 592 MET A CA 1
ATOM 1423 C C . MET A 1 181 ? 23.892 4.596 19.400 1.00 10.93 592 MET A C 1
ATOM 1424 O O . MET A 1 181 ? 25.025 4.970 19.667 1.00 11.31 592 MET A O 1
ATOM 1429 N N . SER A 1 182 ? 22.811 5.318 19.667 1.00 10.73 593 SER A N 1
ATOM 1430 C CA . SER A 1 182 ? 22.905 6.623 20.319 1.00 10.48 593 SER A CA 1
ATOM 1431 C C . SER A 1 182 ? 23.426 6.456 21.751 1.00 11.47 593 SER A C 1
ATOM 1432 O O . SER A 1 182 ? 23.232 5.405 22.328 1.00 11.42 593 SER A O 1
ATOM 1435 N N . PRO A 1 183 ? 24.066 7.497 22.303 1.00 11.63 594 PRO A N 1
ATOM 1436 C CA . PRO A 1 183 ? 24.536 7.416 23.700 1.00 12.56 594 PRO A CA 1
ATOM 1437 C C . PRO A 1 183 ? 23.372 7.109 24.669 1.00 13.38 594 PRO A C 1
ATOM 1438 O O . PRO A 1 183 ? 23.553 6.333 25.629 1.00 14.10 594 PRO A O 1
ATOM 1442 N N . GLU A 1 184 ? 22.188 7.684 24.444 1.00 12.19 595 GLU A N 1
ATOM 1443 C CA . GLU A 1 184 ? 21.068 7.424 25.368 1.00 13.38 595 GLU A CA 1
ATOM 1444 C C . GLU A 1 184 ? 20.573 5.973 25.246 1.00 14.31 595 GLU A C 1
ATOM 1445 O O . GLU A 1 184 ? 20.079 5.394 26.211 1.00 14.39 595 GLU A O 1
ATOM 1451 N N . SER A 1 185 ? 20.715 5.384 24.061 1.00 11.93 596 SER A N 1
ATOM 1452 C CA . SER A 1 185 ? 20.394 3.964 23.871 1.00 13.83 596 SER A CA 1
ATOM 1453 C C . SER A 1 185 ? 21.394 3.069 24.599 1.00 14.89 596 SER A C 1
ATOM 1454 O O . SER A 1 185 ? 20.998 2.122 25.304 1.00 15.41 596 SER A O 1
ATOM 1457 N N . ILE A 1 186 ? 22.682 3.380 24.452 1.00 15.17 597 ILE A N 1
ATOM 1458 C CA . ILE A 1 186 ? 23.738 2.635 25.121 1.00 16.28 597 ILE A CA 1
ATOM 1459 C C . ILE A 1 186 ? 23.619 2.778 26.642 1.00 16.93 597 ILE A C 1
ATOM 1460 O O . ILE A 1 186 ? 23.583 1.763 27.365 1.00 18.40 597 ILE A O 1
ATOM 1465 N N . ASN A 1 187 ? 23.536 4.015 27.119 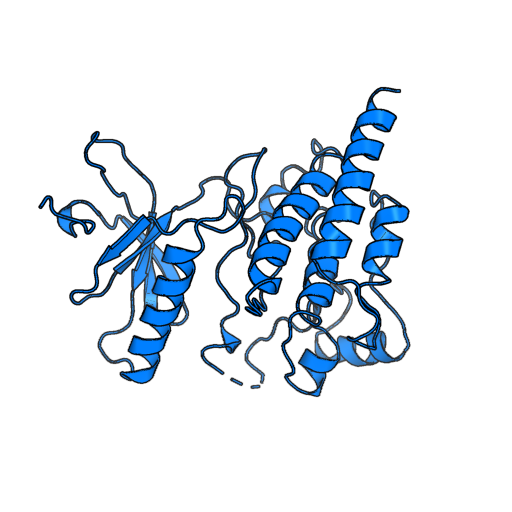1.00 16.42 598 ASN A N 1
ATOM 1466 C CA . ASN A 1 187 ? 23.587 4.297 28.565 1.00 17.68 598 ASN A CA 1
ATOM 1467 C C . ASN A 1 187 ? 22.312 4.056 29.341 1.00 19.24 598 ASN A C 1
ATOM 1468 O O . ASN A 1 187 ? 22.368 3.665 30.523 1.00 20.41 598 ASN A O 1
ATOM 1473 N N . PHE A 1 188 ? 21.167 4.291 28.701 1.00 19.02 599 PHE A N 1
ATOM 1474 C CA . PHE A 1 188 ? 19.887 4.322 29.403 1.00 18.74 599 PHE A CA 1
ATOM 1475 C C . PHE A 1 188 ? 18.797 3.522 28.720 1.00 19.65 599 PHE A C 1
ATOM 1476 O O . PHE A 1 188 ? 17.636 3.634 29.117 1.00 19.81 599 PHE A O 1
ATOM 1484 N N . ARG A 1 189 ? 19.157 2.721 27.711 1.00 20.71 600 ARG A N 1
ATOM 1485 C CA . ARG A 1 189 ? 18.186 1.906 26.955 1.00 22.11 600 ARG A CA 1
ATOM 1486 C C . ARG A 1 189 ? 16.998 2.736 26.445 1.00 21.79 600 ARG A C 1
ATOM 1487 O O . ARG A 1 189 ? 15.869 2.239 26.403 1.00 22.05 600 ARG A O 1
ATOM 1495 N N . ARG A 1 190 ? 17.249 4.001 26.099 1.00 20.07 601 ARG A N 1
ATOM 1496 C CA . ARG A 1 190 ? 16.223 4.877 25.520 1.00 19.16 601 ARG A CA 1
ATOM 1497 C C . ARG A 1 190 ? 16.236 4.697 23.991 1.00 17.87 601 ARG A C 1
ATOM 1498 O O . ARG A 1 190 ? 17.292 4.819 23.363 1.00 15.78 601 ARG A O 1
ATOM 1506 N N . PHE A 1 191 ? 15.077 4.366 23.419 1.00 16.60 602 PHE A N 1
ATOM 1507 C CA . PHE A 1 191 ? 14.926 4.235 21.958 1.00 15.96 602 PHE A CA 1
ATOM 1508 C C . PHE A 1 191 ? 13.764 5.096 21.518 1.00 15.39 602 PHE A C 1
ATOM 1509 O O . PHE A 1 191 ? 12.597 4.865 21.907 1.00 15.87 602 PHE A O 1
ATOM 1517 N N . THR A 1 192 ? 14.076 6.132 20.742 1.00 11.89 603 THR A N 1
ATOM 1518 C CA . THR A 1 192 ? 13.079 7.114 20.330 1.00 11.91 603 THR A CA 1
ATOM 1519 C C . THR A 1 192 ? 13.335 7.381 18.850 1.00 11.66 603 THR A C 1
ATOM 1520 O O . THR A 1 192 ? 14.330 6.866 18.288 1.00 11.57 603 THR A O 1
ATOM 1524 N N A THR A 1 193 ? 12.476 8.193 18.231 0.50 10.25 604 THR A N 1
ATOM 1525 N N B THR A 1 193 ? 12.479 8.174 18.221 0.50 11.25 604 THR A N 1
ATOM 1526 C CA A THR A 1 193 ? 12.692 8.598 16.830 0.50 9.29 604 THR A CA 1
ATOM 1527 C CA B THR A 1 193 ? 12.746 8.531 16.833 0.50 11.18 604 THR A CA 1
ATOM 1528 C C A THR A 1 193 ? 14.024 9.335 16.681 0.50 9.27 604 THR A C 1
ATOM 1529 C C B THR A 1 193 ? 14.104 9.232 16.740 0.50 10.33 604 THR A C 1
ATOM 1530 O O A THR A 1 193 ? 14.696 9.194 15.652 0.50 9.23 604 THR A O 1
ATOM 1531 O O B THR A 1 193 ? 14.883 8.957 15.826 0.50 9.65 604 THR A O 1
ATOM 1538 N N . ALA A 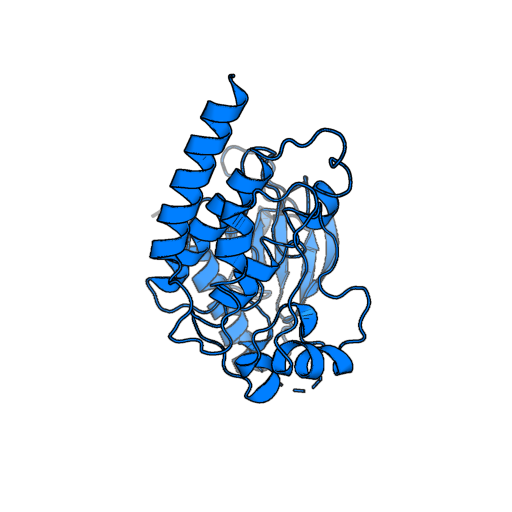1 194 ? 14.422 10.091 17.715 1.00 8.53 605 ALA A N 1
ATOM 1539 C CA . ALA A 1 194 ? 15.747 10.751 17.726 1.00 9.12 605 ALA A CA 1
ATOM 1540 C C . ALA A 1 194 ? 16.942 9.787 17.828 1.00 8.13 605 ALA A C 1
ATOM 1541 O O . ALA A 1 194 ? 17.990 10.065 17.233 1.00 7.26 605 ALA A O 1
ATOM 1543 N N A SER A 1 195 ? 16.814 8.672 18.561 0.50 7.37 606 SER A N 1
ATOM 1544 N N B SER A 1 195 ? 16.785 8.685 18.561 0.50 8.86 606 SER A N 1
ATOM 1545 C CA A SER A 1 195 ? 17.896 7.651 18.562 0.50 6.95 606 SER A CA 1
ATOM 1546 C CA B SER A 1 195 ? 17.820 7.643 18.588 0.50 9.78 606 SER A CA 1
ATOM 1547 C C A SER A 1 195 ? 17.950 6.917 17.217 0.50 7.52 606 SER A C 1
ATOM 1548 C C B SER A 1 195 ? 17.947 7.019 17.199 0.50 9.16 606 SER A C 1
ATOM 1549 O O A SER A 1 195 ? 19.006 6.440 16.808 0.50 7.07 606 SER A O 1
ATOM 1550 O O B SER A 1 195 ? 19.049 6.749 16.730 0.50 7.99 606 SER A O 1
ATOM 1555 N N . ASP A 1 196 ? 16.799 6.835 16.548 1.00 8.94 607 ASP A N 1
ATOM 1556 C CA . ASP A 1 196 ? 16.751 6.325 15.163 1.00 8.31 607 ASP A CA 1
ATOM 1557 C C . ASP A 1 196 ? 17.481 7.293 14.216 1.00 8.22 607 ASP A C 1
ATOM 1558 O O . ASP A 1 196 ? 18.165 6.842 13.295 1.00 7.57 607 ASP A O 1
ATOM 1563 N N . VAL A 1 197 ? 17.360 8.599 14.454 1.00 7.29 608 VAL A N 1
ATOM 1564 C CA . VAL A 1 197 ? 18.077 9.588 13.609 1.00 6.22 608 VAL A CA 1
ATOM 1565 C C . VAL A 1 197 ? 19.604 9.376 13.733 1.00 6.83 608 VAL A C 1
ATOM 1566 O O . VAL A 1 197 ? 20.331 9.339 12.730 1.00 6.85 608 VAL A O 1
ATOM 1570 N N . TRP A 1 198 ? 20.089 9.223 14.972 1.00 6.95 609 TRP A N 1
ATOM 1571 C CA . TRP A 1 198 ? 21.501 8.901 15.228 1.00 8.47 609 TRP A CA 1
ATOM 1572 C C . TRP A 1 198 ? 21.898 7.666 14.409 1.00 6.99 609 TRP A C 1
ATOM 1573 O O . TRP A 1 198 ? 22.894 7.677 13.646 1.00 6.19 609 TRP A O 1
ATOM 1584 N N . MET A 1 199 ? 21.104 6.610 14.541 1.00 7.13 610 MET A N 1
ATOM 1585 C CA . MET A 1 199 ? 21.443 5.347 13.909 1.00 7.69 610 MET A CA 1
ATOM 1586 C C . MET A 1 199 ? 21.413 5.497 12.382 1.00 6.80 610 MET A C 1
ATOM 1587 O O . MET A 1 199 ? 22.263 4.941 11.684 1.00 5.35 610 MET A O 1
ATOM 1592 N N . PHE A 1 200 ? 20.420 6.234 11.892 1.00 6.55 611 PHE A N 1
ATOM 1593 C CA . PHE A 1 200 ? 20.310 6.480 10.454 1.00 5.89 611 PHE A CA 1
ATOM 1594 C C . PHE A 1 200 ? 21.583 7.136 9.900 1.00 6.01 611 PHE A C 1
ATOM 1595 O O . PHE A 1 200 ? 22.068 6.778 8.804 1.00 4.86 611 PHE A O 1
ATOM 1603 N N . ALA A 1 201 ? 22.112 8.109 10.631 1.00 6.57 612 ALA A N 1
ATOM 1604 C CA . ALA A 1 201 ? 23.339 8.770 10.205 1.00 5.97 612 ALA A CA 1
ATOM 1605 C C . ALA A 1 201 ? 24.508 7.791 10.213 1.00 7.19 612 ALA A C 1
ATOM 1606 O O . ALA A 1 201 ? 25.370 7.859 9.331 1.00 7.18 612 ALA A O 1
ATOM 1608 N N . VAL A 1 202 ? 24.542 6.854 11.172 1.00 7.34 613 VAL A N 1
ATOM 1609 C CA . VAL A 1 202 ? 25.555 5.785 11.111 1.00 7.69 613 VAL A CA 1
ATOM 1610 C C . VAL A 1 202 ? 25.359 4.945 9.830 1.00 7.34 613 VAL A C 1
ATOM 1611 O O . VAL A 1 202 ? 26.328 4.646 9.121 1.00 6.92 613 VAL A O 1
ATOM 1615 N N . CYS A 1 203 ? 24.104 4.588 9.531 1.00 6.93 614 CYS A N 1
ATOM 1616 C CA . CYS A 1 203 ? 23.767 3.887 8.275 1.00 7.67 614 CYS A CA 1
ATOM 1617 C C . CYS A 1 203 ? 24.261 4.680 7.036 1.00 7.78 614 CYS A C 1
ATOM 1618 O O . CYS A 1 203 ? 24.873 4.101 6.137 1.00 6.87 614 CYS A O 1
ATOM 1621 N N A MET A 1 204 ? 24.006 5.987 6.996 0.50 7.48 615 MET A N 1
ATOM 1622 N N B MET A 1 204 ? 24.019 5.988 7.009 0.50 7.25 615 MET A N 1
ATOM 1623 C CA A MET A 1 204 ? 24.547 6.805 5.911 0.50 8.05 615 MET A CA 1
ATOM 1624 C CA B MET A 1 204 ? 24.544 6.821 5.926 0.50 7.54 615 MET A CA 1
ATOM 1625 C C A MET A 1 204 ? 26.072 6.699 5.815 0.50 7.20 615 MET A C 1
ATOM 1626 C C B MET A 1 204 ? 26.071 6.754 5.816 0.50 7.02 615 MET A C 1
ATOM 1627 O O A MET A 1 204 ? 26.629 6.574 4.718 0.50 7.53 615 MET A O 1
ATOM 1628 O O B MET A 1 204 ? 26.630 6.718 4.714 0.50 7.45 615 MET A O 1
ATOM 1637 N N . TRP A 1 205 ? 26.734 6.752 6.971 1.00 6.08 616 TRP A N 1
ATOM 1638 C CA . TRP A 1 205 ? 28.189 6.615 7.014 1.00 7.46 616 TRP A CA 1
ATOM 1639 C C . TRP A 1 205 ? 28.587 5.279 6.364 1.00 7.47 616 TRP A C 1
ATOM 1640 O O . TRP A 1 205 ? 29.513 5.229 5.504 1.00 8.69 616 TRP A O 1
ATOM 1651 N N . GLU A 1 206 ? 27.898 4.195 6.737 1.00 7.24 617 GLU A N 1
ATOM 1652 C CA . GLU A 1 206 ? 28.167 2.886 6.117 1.00 7.64 617 GLU A CA 1
ATOM 1653 C C . GLU A 1 206 ? 28.004 2.950 4.589 1.00 8.27 617 GLU A C 1
ATOM 1654 O O . GLU A 1 206 ? 28.845 2.446 3.871 1.00 9.38 617 GLU A O 1
ATOM 1660 N N . ILE A 1 207 ? 26.900 3.532 4.119 1.00 7.38 618 ILE A N 1
ATOM 1661 C CA . ILE A 1 207 ? 26.618 3.585 2.692 1.00 8.28 618 ILE A CA 1
ATOM 1662 C C . ILE A 1 207 ? 27.738 4.332 1.946 1.00 8.97 618 ILE A C 1
ATOM 1663 O O . ILE A 1 207 ? 28.245 3.854 0.909 1.00 8.40 618 ILE A O 1
ATOM 1668 N N A LEU A 1 208 ? 28.114 5.498 2.479 0.50 8.46 619 LEU A N 1
ATOM 1669 N N B LEU A 1 208 ? 28.101 5.507 2.453 0.50 8.56 619 LEU A N 1
ATOM 1670 C CA A LEU A 1 208 ? 29.098 6.376 1.838 0.50 8.78 619 LEU A CA 1
ATOM 1671 C CA B LEU A 1 208 ? 29.084 6.333 1.765 0.50 8.87 619 LEU A CA 1
ATOM 1672 C C A LEU A 1 208 ? 30.529 5.884 2.048 0.50 9.51 619 LEU A C 1
ATOM 1673 C C B LEU A 1 208 ? 30.470 5.706 1.845 0.50 9.45 619 LEU A C 1
ATOM 1674 O O A LEU A 1 208 ? 31.497 6.453 1.519 0.50 9.08 619 LEU A O 1
ATOM 1675 O O B LEU A 1 208 ? 31.339 5.998 1.018 0.50 8.68 619 LEU A O 1
ATOM 1684 N N . SER A 1 209 ? 30.642 4.807 2.822 1.00 8.93 620 SER A N 1
ATOM 1685 C CA . SER A 1 209 ? 31.911 4.081 3.036 1.00 10.46 620 SER A CA 1
ATOM 1686 C C . SER A 1 209 ? 31.900 2.718 2.341 1.00 11.15 620 SER A C 1
ATOM 1687 O O . SER A 1 209 ? 32.778 1.876 2.610 1.00 11.75 620 SER A O 1
ATOM 1690 N N . PHE A 1 210 ? 30.922 2.482 1.452 1.00 10.66 621 PHE A N 1
ATOM 1691 C CA . PHE A 1 210 ? 30.834 1.203 0.714 1.00 11.34 621 PHE A CA 1
ATOM 1692 C C . PHE A 1 210 ? 30.777 -0.012 1.640 1.00 12.16 621 PHE A C 1
ATOM 1693 O O . PHE A 1 210 ? 31.360 -1.070 1.365 1.00 13.60 621 PHE A O 1
ATOM 1701 N N . GLY A 1 211 ? 30.076 0.156 2.755 1.00 11.29 622 GLY A N 1
ATOM 1702 C CA . GLY A 1 211 ? 29.793 -0.937 3.668 1.00 11.14 622 GLY A CA 1
ATOM 1703 C C . GLY A 1 211 ? 30.766 -1.223 4.799 1.00 11.53 622 GLY A C 1
ATOM 1704 O O . GLY A 1 211 ? 30.645 -2.275 5.445 1.00 12.00 622 GLY A O 1
ATOM 1705 N N . LYS A 1 212 ? 31.728 -0.321 5.038 1.00 11.59 623 LYS A N 1
ATOM 1706 C CA . LYS A 1 212 ? 32.587 -0.427 6.219 1.00 13.67 623 LYS A CA 1
ATOM 1707 C C . LYS A 1 212 ? 31.765 -0.481 7.484 1.00 13.66 623 LYS A C 1
ATOM 1708 O O . LYS A 1 212 ? 30.693 0.146 7.593 1.00 13.86 623 LYS A O 1
ATOM 1714 N N . GLN A 1 213 ? 32.297 -1.207 8.464 1.00 12.50 624 GLN A N 1
ATOM 1715 C CA . GLN A 1 213 ? 31.711 -1.266 9.781 1.00 12.89 624 GLN A CA 1
ATOM 1716 C C . GLN A 1 213 ? 32.066 0.015 10.569 1.00 12.29 624 GLN A C 1
ATOM 1717 O O . GLN A 1 213 ? 33.225 0.423 10.609 1.00 12.42 624 GLN A O 1
ATOM 1723 N N . PRO A 1 214 ? 31.066 0.673 11.170 1.00 10.95 625 PRO A N 1
ATOM 1724 C CA . PRO A 1 214 ? 31.400 1.857 11.969 1.00 9.97 625 PRO A CA 1
ATOM 1725 C C . PRO A 1 214 ? 32.282 1.468 13.151 1.00 10.82 625 PRO A C 1
ATOM 1726 O O . PRO A 1 214 ? 32.064 0.406 13.735 1.00 11.53 625 PRO A O 1
ATOM 1730 N N . PHE A 1 215 ? 33.253 2.322 13.484 1.00 9.50 626 PHE A N 1
ATOM 1731 C CA . PHE A 1 215 ? 34.145 2.066 14.644 1.00 9.99 626 PHE A CA 1
ATOM 1732 C C . PHE A 1 215 ? 34.794 0.683 14.575 1.00 10.89 626 PHE A C 1
ATOM 1733 O O . PHE A 1 215 ? 34.993 0.031 15.609 1.00 11.69 626 PHE A O 1
ATOM 1741 N N . PHE A 1 216 ? 35.170 0.270 13.365 1.00 10.04 627 PHE A N 1
ATOM 1742 C CA . PHE A 1 216 ? 35.777 -1.061 13.155 1.00 10.99 627 PHE A CA 1
ATOM 1743 C C . PHE A 1 216 ? 37.106 -1.170 13.921 1.00 13.10 627 PHE A C 1
ATOM 1744 O O . PHE A 1 216 ? 37.586 -2.271 14.168 1.00 15.51 627 PHE A O 1
ATOM 1752 N N . TRP A 1 217 ? 37.684 -0.020 14.270 1.00 12.69 628 TRP A N 1
ATOM 1753 C CA . TRP A 1 217 ? 38.980 0.045 14.970 1.00 15.22 628 TRP A CA 1
ATOM 1754 C C . TRP A 1 217 ? 38.848 -0.003 16.494 1.00 15.17 628 TRP A C 1
ATOM 1755 O O . TRP A 1 217 ? 39.868 0.070 17.217 1.00 17.27 628 TRP A O 1
ATOM 1766 N N . LEU A 1 218 ? 37.609 -0.124 16.981 1.00 15.78 629 LEU A N 1
ATOM 1767 C CA . LEU A 1 218 ? 37.300 -0.161 18.414 1.00 16.74 629 LEU A CA 1
ATOM 1768 C C . LEU A 1 218 ? 36.614 -1.456 18.818 1.00 18.37 629 LEU A C 1
ATOM 1769 O O . LEU A 1 218 ? 35.997 -2.137 17.999 1.00 17.88 629 LEU A O 1
ATOM 1774 N N . GLU A 1 219 ? 36.758 -1.802 20.092 1.00 20.13 630 GLU A N 1
ATOM 1775 C CA . GLU A 1 219 ? 35.947 -2.835 20.711 1.00 23.89 630 GLU A CA 1
ATOM 1776 C C . GLU A 1 219 ? 34.689 -2.132 21.232 1.00 22.77 630 GLU A C 1
ATOM 1777 O O . GLU A 1 219 ? 34.734 -0.950 21.614 1.00 21.45 630 GLU A O 1
ATOM 1783 N N . ASN A 1 220 ? 33.576 -2.861 21.258 1.00 23.25 631 ASN A N 1
ATOM 1784 C CA . ASN A 1 220 ? 32.290 -2.318 21.709 1.00 23.75 631 ASN A CA 1
ATOM 1785 C C . ASN A 1 220 ? 32.388 -1.523 23.002 1.00 23.01 631 ASN A C 1
ATOM 1786 O O . ASN A 1 220 ? 31.817 -0.449 23.126 1.00 21.84 631 ASN A O 1
ATOM 1791 N N . LYS A 1 221 ? 33.118 -2.054 23.981 1.00 23.52 632 LYS A N 1
ATOM 1792 C CA . LYS A 1 221 ? 33.238 -1.378 25.270 1.00 24.01 632 LYS A CA 1
ATOM 1793 C C . LYS A 1 221 ? 33.950 -0.017 25.227 1.00 23.10 632 LYS A C 1
ATOM 1794 O O . LYS A 1 221 ? 33.816 0.763 26.166 1.00 23.86 632 LYS A O 1
ATOM 1800 N N . ASP A 1 222 ? 34.686 0.265 24.141 1.00 21.87 633 ASP A N 1
ATOM 1801 C CA . ASP A 1 222 ? 35.432 1.527 23.968 1.00 21.75 633 ASP A CA 1
ATOM 1802 C C . ASP A 1 222 ? 34.529 2.649 23.442 1.00 19.03 633 ASP A C 1
ATOM 1803 O O . ASP A 1 222 ? 34.885 3.823 23.517 1.00 18.52 633 ASP A O 1
ATOM 1808 N N . VAL A 1 223 ? 33.383 2.272 22.881 1.00 17.69 634 VAL A N 1
ATOM 1809 C CA . VAL A 1 223 ? 32.611 3.197 22.035 1.00 16.94 634 VAL A CA 1
ATOM 1810 C C . VAL A 1 223 ? 32.034 4.383 22.814 1.00 16.35 634 VAL A C 1
ATOM 1811 O O . VAL A 1 223 ? 32.204 5.542 22.422 1.00 15.32 634 VAL A O 1
ATOM 1815 N N . ILE A 1 224 ? 31.379 4.118 23.939 1.00 16.39 635 ILE A N 1
ATOM 1816 C CA . ILE A 1 224 ? 30.771 5.216 24.669 1.00 17.86 635 ILE A CA 1
ATOM 1817 C C . ILE A 1 224 ? 31.790 6.268 25.172 1.00 16.87 635 ILE A C 1
ATOM 1818 O O . ILE A 1 224 ? 31.511 7.468 25.146 1.00 17.45 635 ILE A O 1
ATOM 1823 N N . GLY A 1 225 ? 32.972 5.814 25.611 1.00 17.82 636 GLY A N 1
ATOM 1824 C CA . GLY A 1 225 ? 34.057 6.708 26.026 1.00 18.16 636 GLY A CA 1
ATOM 1825 C C . GLY A 1 225 ? 34.454 7.671 24.919 1.00 17.77 636 GLY A C 1
ATOM 1826 O O . GLY A 1 225 ? 34.591 8.873 25.146 1.00 17.22 636 GLY A O 1
ATOM 1827 N N . VAL A 1 226 ? 34.619 7.124 23.713 1.00 17.03 637 VAL A N 1
ATOM 1828 C CA . VAL A 1 226 ? 34.940 7.910 22.517 1.00 17.11 637 VAL A CA 1
ATOM 1829 C C . VAL A 1 226 ? 33.843 8.954 22.232 1.00 16.10 637 VAL A C 1
ATOM 1830 O O . VAL A 1 226 ? 34.127 10.141 22.044 1.00 15.56 637 VAL A O 1
ATOM 1834 N N . LEU A 1 227 ? 32.588 8.527 22.242 1.00 15.61 638 LEU A N 1
ATOM 1835 C CA . LEU A 1 227 ? 31.487 9.468 22.006 1.00 16.74 638 LEU A CA 1
ATOM 1836 C C . LEU A 1 227 ? 31.400 10.600 23.034 1.00 18.97 638 LEU A C 1
ATOM 1837 O O . LEU A 1 227 ? 31.075 11.733 22.696 1.00 18.43 638 LEU A O 1
ATOM 1842 N N . GLU A 1 228 ? 31.712 10.292 24.294 1.00 20.34 639 GLU A N 1
ATOM 1843 C CA . GLU A 1 228 ? 31.589 11.274 25.372 1.00 23.56 639 GLU A CA 1
ATOM 1844 C C . GLU A 1 228 ? 32.635 12.378 25.275 1.00 23.62 639 GLU A C 1
ATOM 1845 O O . GLU A 1 228 ? 32.370 13.537 25.630 1.00 25.18 639 GLU A O 1
ATOM 1851 N N . LYS A 1 229 ? 33.807 12.008 24.759 1.00 23.81 640 LYS A N 1
ATOM 1852 C CA . LYS A 1 229 ? 34.909 12.923 24.431 1.00 24.57 640 LYS A CA 1
ATOM 1853 C C . LYS A 1 229 ? 34.571 13.852 23.268 1.00 23.33 640 LYS A C 1
ATOM 1854 O O . LYS A 1 229 ? 35.253 14.858 23.043 1.00 23.86 640 LYS A O 1
ATOM 1860 N N . GLY A 1 230 ? 33.539 13.491 22.506 1.00 21.25 641 GLY A N 1
ATOM 1861 C CA . GLY A 1 230 ? 33.127 14.291 21.360 1.00 20.19 641 GLY A CA 1
ATOM 1862 C C . GLY A 1 230 ? 33.689 13.779 20.049 1.00 18.43 641 GLY A C 1
ATOM 1863 O O . GLY A 1 230 ? 33.486 14.400 19.006 1.00 20.17 641 GLY A O 1
ATOM 1864 N N . ASP A 1 231 ? 34.405 12.664 20.094 1.00 18.30 642 ASP A N 1
ATOM 1865 C CA . ASP A 1 231 ? 34.891 12.032 18.869 1.00 17.70 642 ASP A CA 1
ATOM 1866 C C . ASP A 1 231 ? 33.724 11.374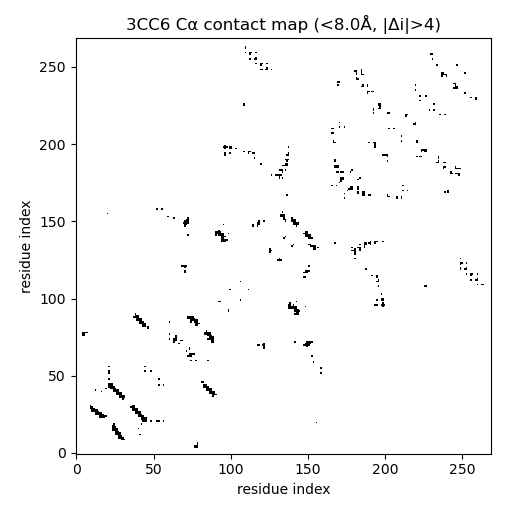 18.128 1.00 14.71 642 ASP A C 1
ATOM 1867 O O . ASP A 1 231 ? 32.762 10.877 18.737 1.00 14.85 642 ASP A O 1
ATOM 1872 N N . ARG A 1 232 ? 33.827 11.383 16.804 1.00 13.85 643 ARG A N 1
ATOM 1873 C CA . ARG A 1 232 ? 32.796 10.824 15.930 1.00 12.80 643 ARG A CA 1
ATOM 1874 C C . ARG A 1 232 ? 33.440 10.048 14.785 1.00 11.71 643 ARG A C 1
ATOM 1875 O O . ARG A 1 232 ? 34.663 10.078 14.571 1.00 13.11 643 ARG A O 1
ATOM 1883 N N . LEU A 1 233 ? 32.615 9.334 14.028 1.00 9.82 644 LEU A N 1
ATOM 1884 C CA . LEU A 1 233 ? 33.096 8.670 12.828 1.00 9.60 644 LEU A CA 1
ATOM 1885 C C . LEU A 1 233 ? 33.667 9.712 11.865 1.00 10.11 644 LEU A C 1
ATOM 1886 O O . LEU A 1 233 ? 33.108 10.795 11.730 1.00 11.34 644 LEU A O 1
ATOM 1891 N N . PRO A 1 234 ? 34.782 9.383 11.201 1.00 11.18 645 PRO A N 1
ATOM 1892 C CA . PRO A 1 234 ? 35.382 10.374 10.307 1.00 10.49 645 PRO A CA 1
ATOM 1893 C C . PRO A 1 234 ? 34.623 10.494 8.980 1.00 10.13 645 PRO A C 1
ATOM 1894 O O . PRO A 1 234 ? 33.836 9.602 8.647 1.00 10.10 645 PRO A O 1
ATOM 1898 N N A LYS A 1 235 ? 34.877 11.568 8.232 0.50 10.02 646 LYS A N 1
ATOM 1899 N N B LYS A 1 235 ? 34.834 11.585 8.240 0.50 9.96 646 LYS A N 1
ATOM 1900 C CA A LYS A 1 235 ? 34.318 11.725 6.886 0.50 10.85 646 LYS A CA 1
ATOM 1901 C CA B LYS A 1 235 ? 34.196 11.715 6.924 0.50 10.77 646 LYS A CA 1
ATOM 1902 C C A LYS A 1 235 ? 34.787 10.624 5.935 0.50 11.40 646 LYS A C 1
ATOM 1903 C C B LYS A 1 235 ? 34.736 10.680 5.937 0.50 11.32 646 LYS A C 1
ATOM 1904 O O A LYS A 1 235 ? 35.993 10.459 5.713 0.50 12.12 646 LYS A O 1
ATOM 1905 O O B LYS A 1 235 ? 35.945 10.623 5.692 0.50 12.14 646 LYS A O 1
ATOM 1916 N N . PRO A 1 236 ? 33.841 9.849 5.377 1.00 10.42 647 PRO A N 1
ATOM 1917 C CA . PRO A 1 236 ? 34.221 8.889 4.344 1.00 11.94 647 PRO A CA 1
ATOM 1918 C C . PRO A 1 236 ? 34.827 9.637 3.150 1.00 13.33 647 PRO A C 1
ATOM 1919 O O . PRO A 1 236 ? 34.426 10.770 2.845 1.00 11.79 647 PRO A O 1
ATOM 1923 N N . ASP A 1 237 ? 35.809 9.003 2.510 1.00 15.06 648 ASP A N 1
ATOM 1924 C CA . ASP A 1 237 ? 36.549 9.629 1.411 1.00 17.89 648 ASP A CA 1
ATOM 1925 C C . ASP A 1 237 ? 35.630 10.294 0.377 1.00 17.86 648 ASP A C 1
ATOM 1926 O O . ASP A 1 237 ? 35.820 11.467 0.024 1.00 17.72 648 ASP A O 1
ATOM 1931 N N . LEU A 1 238 ? 34.608 9.575 -0.066 1.00 16.03 649 LEU A N 1
ATOM 1932 C CA . LEU A 1 238 ? 33.776 10.094 -1.140 1.00 17.63 649 LEU A CA 1
ATOM 1933 C C . LEU A 1 238 ? 32.480 10.760 -0.657 1.00 17.49 649 LEU A C 1
ATOM 1934 O O . LEU A 1 238 ? 31.630 11.148 -1.462 1.00 18.67 649 LEU A O 1
ATOM 1939 N N . CYS A 1 239 ? 32.352 10.920 0.663 1.00 15.90 650 CYS A N 1
ATOM 1940 C CA . CYS A 1 239 ? 31.207 11.610 1.240 1.00 14.98 650 CYS A CA 1
ATOM 1941 C C . CYS A 1 239 ? 31.223 13.096 0.878 1.00 14.74 650 CYS A C 1
ATOM 1942 O O . CYS A 1 239 ? 32.213 13.777 1.169 1.00 15.03 650 CYS A O 1
ATOM 1945 N N . PRO A 1 240 ? 30.137 13.585 0.242 1.00 14.46 651 PRO A N 1
ATOM 1946 C CA . PRO A 1 240 ? 29.985 15.032 0.046 1.00 14.70 651 PRO A CA 1
ATOM 1947 C C . PRO A 1 240 ? 30.064 15.752 1.394 1.00 14.32 651 PRO A C 1
ATOM 1948 O O . PRO A 1 240 ? 29.407 15.333 2.368 1.00 13.31 651 PRO A O 1
ATOM 1952 N N . PRO A 1 241 ? 30.869 16.825 1.480 1.00 13.29 652 PRO A N 1
ATOM 1953 C CA . PRO A 1 241 ? 31.000 17.512 2.766 1.00 12.85 652 PRO A CA 1
ATOM 1954 C C . PRO A 1 241 ? 29.650 17.895 3.388 1.00 11.70 652 PRO A C 1
ATOM 1955 O O . PRO A 1 241 ? 29.477 17.753 4.604 1.00 11.18 652 PRO A O 1
ATOM 1959 N N . VAL A 1 242 ? 28.679 18.336 2.576 1.00 10.58 653 VAL A N 1
ATOM 1960 C CA . VAL A 1 242 ? 27.340 18.669 3.077 1.00 10.25 653 VAL A CA 1
ATOM 1961 C C . VAL A 1 242 ? 26.717 17.485 3.844 1.00 8.59 653 VAL A C 1
ATOM 1962 O O . VAL A 1 242 ? 26.102 17.694 4.880 1.00 9.67 653 VAL A O 1
ATOM 1966 N N . LEU A 1 243 ? 26.899 16.270 3.318 1.00 9.40 654 LEU A N 1
ATOM 1967 C CA . LEU A 1 243 ? 26.302 15.088 3.977 1.00 9.56 654 LEU A CA 1
ATOM 1968 C C . LEU A 1 243 ? 27.027 14.787 5.275 1.00 10.32 654 LEU A C 1
ATOM 1969 O O . LEU A 1 243 ? 26.409 14.307 6.210 1.00 10.49 654 LEU A O 1
ATOM 1974 N N . TYR A 1 244 ? 28.334 15.040 5.329 1.00 9.37 655 TYR A N 1
ATOM 1975 C CA . TYR A 1 244 ? 29.032 14.822 6.608 1.00 9.33 655 TYR A CA 1
ATOM 1976 C C . TYR A 1 244 ? 28.561 15.796 7.686 1.00 9.83 655 TYR A C 1
ATOM 1977 O O . TYR A 1 244 ? 28.395 15.426 8.842 1.00 8.79 655 TYR A O 1
ATOM 1986 N N . THR A 1 245 ? 28.331 17.050 7.306 1.00 11.42 656 THR A N 1
ATOM 1987 C CA . THR A 1 245 ? 27.743 18.011 8.232 1.00 11.96 656 THR A CA 1
ATOM 1988 C C . THR A 1 245 ? 26.368 17.526 8.729 1.00 10.76 656 THR A C 1
ATOM 1989 O O . THR A 1 245 ? 26.081 17.612 9.917 1.00 11.09 656 THR A O 1
ATOM 1993 N N . LEU A 1 246 ? 25.582 16.953 7.818 1.00 9.43 657 LEU A N 1
ATOM 1994 C CA . LEU A 1 246 ? 24.284 16.408 8.160 1.00 11.03 657 LEU A CA 1
ATOM 1995 C C . LEU A 1 246 ? 24.464 15.298 9.198 1.00 10.77 657 LEU A C 1
ATOM 1996 O O . LEU A 1 246 ? 23.785 15.296 10.229 1.00 10.82 657 LEU A O 1
ATOM 2001 N N . MET A 1 247 ? 25.382 14.373 8.924 1.00 10.33 658 MET A N 1
ATOM 2002 C CA . MET A 1 247 ? 25.675 13.281 9.863 1.00 10.96 658 MET A CA 1
ATOM 2003 C C . MET A 1 247 ? 26.068 13.846 11.222 1.00 11.07 658 MET A C 1
ATOM 2004 O O . MET A 1 247 ? 25.574 13.395 12.259 1.00 10.16 658 MET A O 1
ATOM 2009 N N . THR A 1 248 ? 26.939 14.854 11.230 1.00 10.29 659 THR A N 1
ATOM 2010 C CA . THR A 1 248 ? 27.390 15.385 12.527 1.00 11.26 659 THR A CA 1
ATOM 2011 C C . THR A 1 248 ? 26.254 15.981 13.344 1.00 10.76 659 THR A C 1
ATOM 2012 O O . THR A 1 248 ? 26.257 15.859 14.566 1.00 12.12 659 THR A O 1
ATOM 2016 N N A ARG A 1 249 ? 25.276 16.602 12.675 0.50 11.13 660 ARG A N 1
ATOM 2017 N N B ARG A 1 249 ? 25.272 16.602 12.688 0.50 11.14 660 ARG A N 1
ATOM 2018 C CA A ARG A 1 249 ? 24.083 17.122 13.358 0.50 11.37 660 ARG A CA 1
ATOM 2019 C CA B ARG A 1 249 ? 24.104 17.106 13.416 0.50 11.30 660 ARG A CA 1
ATOM 2020 C C A ARG A 1 249 ? 23.210 16.002 13.949 0.50 11.11 660 ARG A C 1
ATOM 2021 C C B ARG A 1 249 ? 23.273 15.961 14.003 0.50 11.03 660 ARG A C 1
ATOM 2022 O O A ARG A 1 249 ? 22.595 16.175 15.012 0.50 10.91 660 ARG A O 1
ATOM 2023 O O B ARG A 1 249 ? 22.748 16.072 15.119 0.50 10.78 660 ARG A O 1
ATOM 2038 N N . CYS A 1 250 ? 23.148 14.874 13.242 1.00 10.01 661 CYS A N 1
ATOM 2039 C CA . CYS A 1 250 ? 22.466 13.663 13.718 1.00 9.49 661 CYS A CA 1
ATOM 2040 C C . CYS A 1 250 ? 23.143 12.994 14.898 1.00 10.19 661 CYS A C 1
ATOM 2041 O O . CYS A 1 250 ? 22.494 12.253 15.647 1.00 11.07 661 CYS A O 1
ATOM 2044 N N . TRP A 1 251 ? 24.431 13.294 15.070 1.00 9.58 662 TRP A N 1
ATOM 2045 C CA . TRP A 1 251 ? 25.210 12.726 16.152 1.00 9.92 662 TRP A CA 1
ATOM 2046 C C . TRP A 1 251 ? 25.410 13.711 17.285 1.00 11.13 662 TRP A C 1
ATOM 2047 O O . TRP A 1 251 ? 26.384 13.589 18.062 1.00 12.72 662 TRP A O 1
ATOM 2058 N N . ASP A 1 252 ? 24.476 14.657 17.409 1.00 10.97 663 ASP A N 1
ATOM 2059 C CA . ASP A 1 252 ? 24.468 15.551 18.555 1.00 13.62 663 ASP A CA 1
ATOM 2060 C C . ASP A 1 252 ? 24.198 14.674 19.768 1.00 13.55 663 ASP A C 1
ATOM 2061 O O . ASP A 1 252 ? 23.321 13.799 19.762 1.00 13.60 663 ASP A O 1
ATOM 2066 N N . TYR A 1 253 ? 24.961 14.899 20.829 1.00 15.16 664 TYR A N 1
ATOM 2067 C CA . TYR A 1 253 ? 24.749 14.129 22.033 1.00 16.09 664 TYR A CA 1
ATOM 2068 C C . TYR A 1 253 ? 23.332 14.330 22.603 1.00 16.25 664 TYR A C 1
ATOM 2069 O O . TYR A 1 253 ? 22.735 13.389 23.152 1.00 17.14 664 TYR A O 1
ATOM 2078 N N . ASP A 1 254 ? 22.811 15.551 22.455 1.00 16.05 665 ASP A N 1
ATOM 2079 C CA . ASP A 1 254 ? 21.460 15.915 22.852 1.00 16.68 665 ASP A CA 1
ATOM 2080 C C . ASP A 1 254 ? 20.415 15.501 21.788 1.00 16.95 665 ASP A C 1
ATOM 2081 O O . ASP A 1 254 ? 20.388 16.089 20.707 1.00 15.82 665 ASP A O 1
ATOM 2086 N N . PRO A 1 255 ? 19.561 14.502 22.098 1.00 16.24 666 PRO A N 1
ATOM 2087 C CA . PRO A 1 255 ? 18.574 14.012 21.106 1.00 15.74 666 PRO A CA 1
ATOM 2088 C C . PRO A 1 255 ? 17.660 15.115 20.568 1.00 16.23 666 PRO A C 1
ATOM 2089 O O . PRO A 1 255 ? 17.271 15.082 19.385 1.00 16.15 666 PRO A O 1
ATOM 2093 N N A SER A 1 256 ? 17.358 16.103 21.410 0.50 16.39 667 SER A N 1
ATOM 2094 N N B SER A 1 256 ? 17.338 16.099 21.409 0.50 16.48 667 SER A N 1
ATOM 2095 C CA A SER A 1 256 ? 16.448 17.192 21.055 0.50 17.40 667 SER A CA 1
ATOM 2096 C CA B SER A 1 256 ? 16.432 17.185 21.027 0.50 17.53 667 SER A CA 1
ATOM 2097 C C A SER A 1 256 ? 17.020 18.164 20.018 0.50 17.21 667 SER A C 1
ATOM 2098 C C B SER A 1 256 ? 17.015 18.138 19.980 0.50 17.31 667 SER A C 1
ATOM 2099 O O A SER A 1 256 ? 16.263 18.908 19.383 0.50 18.49 667 SER A O 1
ATOM 2100 O O B SER A 1 256 ? 16.260 18.846 19.304 0.50 18.54 667 SER A O 1
ATOM 2105 N N . ASP A 1 257 ? 18.344 18.141 19.848 1.00 16.91 668 ASP A N 1
ATOM 2106 C CA . ASP A 1 257 ? 19.058 18.975 18.861 1.00 17.76 668 ASP A CA 1
ATOM 2107 C C . ASP A 1 257 ? 19.268 18.309 17.502 1.00 14.80 668 ASP A C 1
ATOM 2108 O O . ASP A 1 257 ? 19.695 18.965 16.549 1.00 16.05 668 ASP A O 1
ATOM 2113 N N . ARG A 1 258 ? 19.002 17.006 17.422 1.00 12.66 669 ARG A N 1
ATOM 2114 C CA . ARG A 1 258 ? 19.162 16.279 16.164 1.00 11.54 669 ARG A CA 1
ATOM 2115 C C . ARG A 1 258 ? 18.053 16.686 15.199 1.00 11.08 669 ARG A C 1
ATOM 2116 O O . ARG A 1 258 ? 16.948 17.028 15.629 1.00 10.29 669 ARG A O 1
ATOM 2124 N N . PRO A 1 259 ? 18.324 16.637 13.873 1.00 11.04 670 PRO A N 1
ATOM 2125 C CA . PRO A 1 259 ? 17.226 16.851 12.928 1.00 10.29 670 PRO A CA 1
ATOM 2126 C C . PRO A 1 259 ? 16.149 15.771 13.063 1.00 10.35 670 PRO A C 1
ATOM 2127 O O . PRO A 1 259 ? 16.436 14.660 13.539 1.00 9.81 670 PRO A O 1
ATOM 2131 N N A ARG A 1 260 ? 14.918 16.109 12.676 0.50 9.89 671 ARG A N 1
ATOM 2132 N N B ARG A 1 260 ? 14.924 16.096 12.667 0.50 9.62 671 ARG A N 1
ATOM 2133 C CA A ARG A 1 260 ? 13.860 15.110 12.495 0.50 10.36 671 ARG A CA 1
ATOM 2134 C CA B ARG A 1 260 ? 13.895 15.073 12.520 0.50 9.82 671 ARG A CA 1
ATOM 2135 C C A ARG A 1 260 ? 14.038 14.511 11.103 0.50 9.73 671 ARG A C 1
ATOM 2136 C C B ARG A 1 260 ? 13.977 14.534 11.096 0.50 9.46 671 ARG A C 1
ATOM 2137 O O A ARG A 1 260 ? 14.655 15.137 10.237 0.50 10.01 671 ARG A O 1
ATOM 2138 O O B ARG A 1 260 ? 14.475 15.217 10.205 0.50 9.90 671 ARG A O 1
ATOM 2153 N N . PHE A 1 261 ? 13.503 13.306 10.889 1.00 9.53 672 PHE A N 1
ATOM 2154 C CA . PHE A 1 261 ? 13.542 12.688 9.564 1.00 8.96 672 PHE A CA 1
ATOM 2155 C C . PHE A 1 261 ? 12.860 13.524 8.485 1.00 10.05 672 PHE A C 1
ATOM 2156 O O . PHE A 1 261 ? 13.327 13.520 7.350 1.00 9.20 672 PHE A O 1
ATOM 2164 N N . THR A 1 262 ? 11.787 14.247 8.833 1.00 11.75 673 THR A N 1
ATOM 2165 C CA . THR A 1 262 ? 11.160 15.151 7.839 1.00 13.34 673 THR A CA 1
ATOM 2166 C C . THR A 1 262 ? 12.168 16.170 7.306 1.00 12.90 673 THR A C 1
ATOM 2167 O O . THR A 1 262 ? 12.237 16.418 6.085 1.00 13.73 673 THR A O 1
ATOM 2171 N N . GLU A 1 263 ? 12.966 16.742 8.205 1.00 11.96 674 GLU A N 1
ATOM 2172 C CA . GLU A 1 263 ? 14.010 17.704 7.844 1.00 12.62 674 GLU A CA 1
ATOM 2173 C C . GLU A 1 263 ? 15.107 17.027 6.998 1.00 12.48 674 GLU A C 1
ATOM 2174 O O . GLU A 1 263 ? 15.559 17.548 5.967 1.00 12.85 674 GLU A O 1
ATOM 2180 N N . LEU A 1 264 ? 15.508 15.828 7.407 1.00 10.77 675 LEU A N 1
ATOM 2181 C CA . LEU A 1 264 ? 16.533 15.092 6.683 1.00 9.33 675 LEU A CA 1
ATOM 2182 C C . LEU A 1 264 ? 16.095 14.745 5.253 1.00 8.95 675 LEU A C 1
ATOM 2183 O O . LEU A 1 264 ? 16.895 14.794 4.351 1.00 9.65 675 LEU A O 1
ATOM 2188 N N . VAL A 1 265 ? 14.831 14.384 5.057 1.00 8.79 676 VAL A N 1
ATOM 2189 C CA . VAL A 1 265 ? 14.349 14.131 3.699 1.00 8.80 676 VAL A CA 1
ATOM 2190 C C . VAL A 1 265 ? 14.533 15.368 2.817 1.00 9.62 676 VAL A C 1
ATOM 2191 O O . VAL A 1 265 ? 14.968 15.241 1.669 1.00 10.73 676 VAL A O 1
ATOM 2195 N N . CYS A 1 266 ? 14.206 16.543 3.347 1.00 10.55 677 CYS A N 1
ATOM 2196 C CA . CYS A 1 266 ? 14.350 17.803 2.599 1.00 11.79 677 CYS A CA 1
ATOM 2197 C C . CYS A 1 266 ? 15.823 18.039 2.270 1.00 10.98 677 CYS A C 1
ATOM 2198 O O . CYS A 1 266 ? 16.203 18.317 1.113 1.00 11.44 677 CYS A O 1
ATOM 2201 N N . SER A 1 267 ? 16.663 17.864 3.283 1.00 9.89 678 SER A N 1
ATOM 2202 C CA . SER A 1 267 ? 18.094 18.063 3.110 1.00 10.65 678 SER A CA 1
ATOM 2203 C C . SER A 1 267 ? 18.703 17.112 2.086 1.00 10.62 678 SER A C 1
ATOM 2204 O O . SER A 1 267 ? 19.441 17.534 1.182 1.00 11.80 678 SER A O 1
ATOM 2207 N N . LEU A 1 268 ? 18.399 15.821 2.219 1.00 10.44 679 LEU A N 1
ATOM 2208 C CA . LEU A 1 268 ? 18.890 14.810 1.281 1.00 8.62 679 LEU A CA 1
ATOM 2209 C C . LEU A 1 268 ? 18.371 14.982 -0.150 1.00 9.03 679 LEU A C 1
ATOM 2210 O O . LEU A 1 268 ? 19.094 14.696 -1.111 1.00 9.87 679 LEU A O 1
ATOM 2215 N N . SER A 1 269 ? 17.120 15.420 -0.289 1.00 9.39 680 SER A N 1
ATOM 2216 C CA . SER A 1 269 ? 16.556 15.666 -1.617 1.00 10.53 680 SER A CA 1
ATOM 2217 C C . SER A 1 269 ? 17.333 16.786 -2.300 1.00 10.85 680 SER A C 1
ATOM 2218 O O . SER A 1 269 ? 17.661 16.687 -3.493 1.00 11.06 680 SER A O 1
ATOM 2221 N N . ASP A 1 270 ? 17.651 17.826 -1.537 1.00 11.63 681 ASP A N 1
ATOM 2222 C CA . ASP A 1 270 ? 18.416 18.960 -2.072 1.00 12.04 681 ASP A CA 1
ATOM 2223 C C . ASP A 1 270 ? 19.798 18.493 -2.507 1.00 12.12 681 ASP A C 1
ATOM 2224 O O . ASP A 1 270 ? 20.279 18.862 -3.586 1.00 12.44 681 ASP A O 1
ATOM 2229 N N . VAL A 1 271 ? 20.450 17.686 -1.666 1.00 11.91 682 VAL A N 1
ATOM 2230 C CA . VAL A 1 271 ? 21.792 17.175 -1.989 1.00 11.94 682 VAL A CA 1
ATOM 2231 C C . VAL A 1 271 ? 21.756 16.298 -3.237 1.00 11.34 682 VAL A C 1
ATOM 2232 O O . VAL A 1 271 ? 22.627 16.406 -4.089 1.00 12.27 682 VAL A O 1
ATOM 2236 N N . TYR A 1 272 ? 20.760 15.411 -3.305 1.00 12.14 683 TYR A N 1
ATOM 2237 C CA . TYR A 1 272 ? 20.591 14.537 -4.440 1.00 13.49 683 TYR A CA 1
ATOM 2238 C C . TYR A 1 272 ? 20.467 15.337 -5.720 1.00 14.30 683 TYR A C 1
ATOM 2239 O O . TYR A 1 272 ? 21.180 15.053 -6.667 1.00 13.80 683 TYR A O 1
ATOM 2248 N N . GLN A 1 273 ? 19.585 16.337 -5.731 1.00 14.53 684 GLN A N 1
ATOM 2249 C CA . GLN A 1 273 ? 19.395 17.167 -6.938 1.00 16.30 684 GLN A CA 1
ATOM 2250 C C . GLN A 1 273 ? 20.683 17.918 -7.277 1.00 15.76 684 GLN A C 1
ATOM 2251 O O . GLN A 1 273 ? 21.067 18.011 -8.443 1.00 16.50 684 GLN A O 1
ATOM 2257 N N . MET A 1 274 ? 21.363 18.420 -6.254 1.00 15.88 685 MET A N 1
ATOM 2258 C CA . MET A 1 274 ? 22.640 19.103 -6.477 1.00 17.01 685 MET A CA 1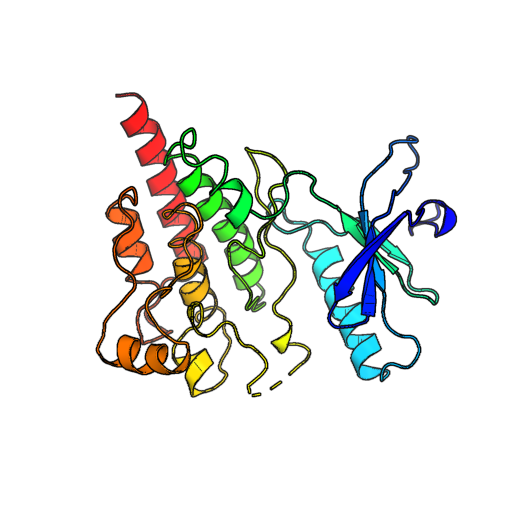
ATOM 2259 C C . MET A 1 274 ? 23.708 18.197 -7.071 1.00 17.58 685 MET A C 1
ATOM 2260 O O . MET A 1 274 ? 24.377 18.568 -8.043 1.00 18.15 685 MET A O 1
ATOM 2265 N N . GLU A 1 275 ? 23.858 17.001 -6.507 1.00 18.72 686 GLU A N 1
ATOM 2266 C CA . GLU A 1 275 ? 24.852 16.048 -7.010 1.00 19.48 686 GLU A CA 1
ATOM 2267 C C . GLU A 1 275 ? 24.557 15.605 -8.448 1.00 20.52 686 GLU A C 1
ATOM 2268 O O . GLU A 1 275 ? 25.486 15.445 -9.238 1.00 21.25 686 GLU A O 1
ATOM 2274 N N . LYS A 1 276 ? 23.276 15.442 -8.777 1.00 20.71 687 LYS A N 1
ATOM 2275 C CA . LYS A 1 276 ? 22.837 15.088 -10.131 1.00 23.05 687 LYS A CA 1
ATOM 2276 C C . LYS A 1 276 ? 23.263 16.180 -11.129 1.00 24.17 687 LYS A C 1
ATOM 2277 O O . LYS A 1 276 ? 23.774 15.877 -12.209 1.00 24.24 687 LYS A O 1
ATOM 2283 N N . ASP A 1 277 ? 23.078 17.438 -10.743 1.00 25.82 688 ASP A N 1
ATOM 2284 C CA . ASP A 1 277 ? 23.423 18.581 -11.604 1.00 27.83 688 ASP A CA 1
ATOM 2285 C C . ASP A 1 277 ? 24.931 18.813 -11.726 1.00 29.28 688 ASP A C 1
ATOM 2286 O O . ASP A 1 277 ? 25.444 19.012 -12.830 1.00 29.03 688 ASP A O 1
ATOM 2291 N N . ILE A 1 278 ? 25.629 18.804 -10.591 1.00 30.08 689 ILE A N 1
ATOM 2292 C CA . ILE A 1 278 ? 27.093 18.918 -10.576 1.00 31.66 689 ILE A CA 1
ATOM 2293 C C . ILE A 1 278 ? 27.741 17.855 -11.466 1.00 33.19 689 ILE A C 1
ATOM 2294 O O . ILE A 1 278 ? 28.725 18.128 -12.169 1.00 33.82 689 ILE A O 1
ATOM 2299 N N . ALA A 1 279 ? 27.160 16.658 -11.446 1.00 34.64 690 ALA A N 1
ATOM 2300 C CA . ALA A 1 279 ? 27.629 15.515 -12.219 1.00 36.54 690 ALA A CA 1
ATOM 2301 C C . ALA A 1 279 ? 27.652 15.762 -13.728 1.00 38.09 690 ALA A C 1
ATOM 2302 O O . ALA A 1 279 ? 28.543 15.268 -14.421 1.00 38.92 690 ALA A O 1
ATOM 2304 N N . MET A 1 280 ? 26.670 16.509 -14.228 1.00 39.94 691 MET A N 1
ATOM 2305 C CA . MET A 1 280 ? 26.547 16.785 -15.666 1.00 42.23 691 MET A CA 1
ATOM 2306 C C . MET A 1 280 ? 27.672 17.679 -16.175 1.00 43.67 691 MET A C 1
ATOM 2307 O O . MET A 1 280 ? 28.113 17.545 -17.324 1.00 44.20 691 MET A O 1
ATOM 2312 N N . GLU A 1 281 ? 28.123 18.588 -15.313 1.00 44.90 692 GLU A N 1
ATOM 2313 C CA . GLU A 1 281 ? 29.210 19.506 -15.637 1.00 46.59 692 GLU A CA 1
ATOM 2314 C C . GLU A 1 281 ? 30.531 18.981 -15.076 1.00 46.84 692 GLU A C 1
ATOM 2315 O O . GLU A 1 281 ? 31.314 18.342 -15.780 1.00 46.63 692 GLU A O 1
#

Foldseek 3Di:
DDDDFQDPVQKAFDAWPAADDFGTKTWIWGQDPVRDTFIKIKDFGDPPDDVLLVVVVVVQLVCQDPLPAQAAWHFPGWDCPPRTIGITGDAVCAFQLVNLQVCVVPDDVLLLLQALLSVLVSLLSCVVVFHFAQDLARNQWTDNDSNHIHGHHGDPCPSHVPCRLLLQFALCCVPPVDTTSLRVLLSSLVRSQCSLQSNDDRPPVDDSVCPNVCVVVVHDGDRRPRDDVLSVVLNSQSRDNDSVRHDGSVVVSVSSVVVSVVVVVVVVD